Protein 7ZCG (pdb70)

Sequence (306 aa):
RKTPEELLRQNQRALNRAMRELDRERQKLETQEKKIIADIKKMAKQGQMDAVRIMAKDLVRTRRYVRKFVLMRANIQAVSLKIQTLKSNNSMAQAMKGVTKAMGTMNRQLKLPQIQKIMMEFERQAEIMDMKEEMMNDAIDDAMGDEPPKELVNEWSLKIRKEMRVVDRQIRDIQREEEKVKRSVKDAAKKGQKDVCIVLAKEMIRSRKAVSKLYASKAHMNSVLMGMKNQLAVLRVAGSLQKSTEVMKAMQSLVKIPEIQATMRELSKEMMKAGIIEEMLEDTFESMDDQEEMEEEAEMEIDRIL

GO terms:
  GO:0005770 late endosome (C, IDA)
  GO:0036258 multivesicular body assembly (P, TAS)
  GO:0039702 viral budding via host ESCRT complex (P, TAS)
  GO:0000815 ESCRT III comple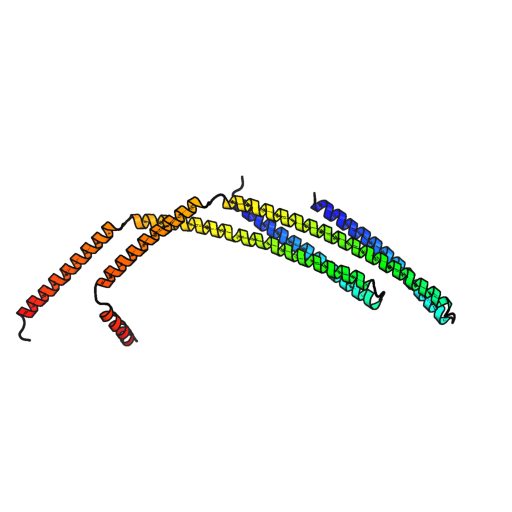x (C, TAS)
  GO:0016236 macroautophagy (P, TAS)
  GO:0097352 autophagosome maturation (P, TAS)
  GO:0071985 multivesicular body sorting pathway (P, TAS)
  GO:2000641 regulation of early endosome to late endosome transport (P, IMP)
  GO:0061763 multivesicular body-lysosome fusion (P, IMP)
  GO:0061952 midbody abscission (P, IMP)
  GO:0005515 protein binding (F, IPI)
  GO:0090148 membrane fission (P, IDA)
  GO:0180020 membrane bending activity (F, IDA)
  GO:0005829 cytosol (C, TAS)
  GO:0140678 molecular function inhibitor activity (F, EXP)
  GO:1904930 amphisome membrane (C, IDA)
  GO:0001778 plasma membrane repair (P, IDA)
  GO:0032585 multivesicular body membrane (C, IDA)
  GO:0000421 autophagosome membrane (C, IDA)
  GO:0000776 kinetochore (C, IDA)

Secondary structure (DSSP, 8-state):
-HHHHHHHHHHHHHHHHHHHHHHHHHHHHHHHHHHHHHHHHHHTT-TTHHHHHHHHHHHHHHHHHHHHHHHHHHHHHHHHHHHHHHHHHHHHHHHHHHHHHHHHHSSS-HHHHHHHHHHHHHHHHHHHHHHHHHHHHHHTSS-HHHHHHHHHHHHHHH-/---HHHHHHHHHHHHHHHHHHHHHHHHHHHHHHHHHHHHHHHHHHH--SSHHHHHHHHHHHHHHHHHHHHHHHHHHHHHHHHHHHHHHHHHHHHHHHHHHHHHHHHHTTS-HHHHHHHHHHHHHHHHHHHHHHHHHHHHHHHHH---

Solvent-accessible surface area: 22380 Å² total; per-residue (Å²): 269,103,50,37,85,78,36,14,167,82,10,53,130,54,2,56,131,10,20,129,36,4,38,140,19,49,91,124,22,63,74,47,22,137,117,18,71,56,37,30,130,139,11,53,141,100,8,33,138,36,0,32,155,32,16,44,108,12,14,82,58,1,96,118,18,18,139,59,2,66,97,14,69,37,91,4,62,51,18,10,118,144,1,81,70,19,76,55,90,42,67,136,20,130,62,47,125,36,80,5,154,45,30,6,75,123,21,144,147,83,100,86,89,53,16,81,115,89,33,131,87,96,82,130,87,43,102,75,139,98,103,110,110,114,124,111,64,86,60,96,91,115,76,152,44,140,212,134,91,125,106,94,17,83,85,113,4,111,84,31,82,124,91,25,131,52,15,55,123,86,3,107,67,42,48,140,98,17,84,127,7,87,129,47,25,129,63,9,37,149,147,45,81,130,111,48,26,113,93,25,42,95,75,18,92,141,22,82,129,34,7,13,142,37,22,26,48,34,11,115,40,8,13,94,5,3,24,57,46,18,110,20,0,63,102,58,24,52,29,18,95,127,112,0,69,96,3,47,151,33,18,95,60,102,49,125,118,95,78,49,96,42,17,74,163,70,40,71,93,9,104,131,89,24,33,73,37,109,114,39,58,97,96,13,113,110,75,116,93,87,77,110,104,100,95,94,101,52,109,114,78,101,100,165,133,169

B-factor: mean 72.82, std 9.28, range [55.63, 100.63]

Foldseek 3Di:
DDDPVVVLVVLLVVLVVVLVVLVVVLVVLVVVLVVLVVVLVVCVVVPPPPVNVVSVVVNVVSVVVSVVSVVVSVVSVVVNVVVVCVVVVVVCVVVVVVVVVVVVVVQVVDDPPVVVVVVVVVVVVVVVVCVVVVVVCVVVCVVVDPD/DLVVVLVVVLVVLVVVLVVLVVVLVVLVVVLVVLVVVLVVCVVVVNVVCNVVSVVVNVVSVVVSVVSVVVSVVSVVVSVVSVVVVVVVVVVVVVVVVVVVVCVVPVPDDDPVVVVVVVVVVVVVVVVVVVVVVVVVVVCVPDDDVVVVVVVVVVVVVVD

InterPro domains:
  IPR005024 Snf7 family [PF03357] (18-187)
  IPR005024 Snf7 family [PTHR10476] (8-222)

Radius of gyration: 43.75 Å; Cα contacts (8 Å, |Δi|>4): 139; chains: 2; bounding box: 102×126×28 Å

Organism: Homo sapiens (NCBI:txid9606)

Structure (mmCIF, N/CA/C/O backbone):
data_7ZCG
#
_entry.id   7ZCG
#
_cell.length_a   1.00
_cell.length_b   1.00
_cell.length_c   1.00
_cell.angle_alpha   90.00
_cell.angle_beta   90.00
_cell.angle_gamma   90.00
#
_symmetry.space_group_name_H-M   'P 1'
#
loop_
_entity.id
_entity.type
_entity.pdbx_description
1 polymer 'Charged multivesicular body protein 2a'
2 polymer 'Charged multivesicular body protein 3'
#
loop_
_atom_site.group_PDB
_atom_site.id
_atom_site.type_symbol
_atom_site.label_atom_id
_atom_site.label_alt_id
_atom_site.label_comp_id
_atom_site.label_asym_id
_atom_site.label_entity_id
_atom_site.label_seq_id
_atom_site.pdbx_PDB_ins_code
_atom_site.Cartn_x
_atom_site.Cartn_y
_atom_site.Cartn_z
_atom_site.occupancy
_atom_site.B_iso_or_equiv
_atom_site.auth_seq_id
_atom_site.auth_comp_id
_atom_site.auth_asym_id
_atom_site.auth_atom_id
_atom_site.pdbx_PDB_model_num
ATOM 1 N N . ARG A 1 1 ? 567.037 550.583 378.687 1.00 100.05 8 ARG B N 1
ATOM 2 C CA . ARG A 1 1 ? 565.874 550.697 379.560 1.00 100.05 8 ARG B CA 1
ATOM 3 C C . ARG A 1 1 ? 564.704 549.883 379.020 1.00 100.05 8 ARG B C 1
ATOM 4 O O . ARG A 1 1 ? 564.536 549.748 377.808 1.00 100.05 8 ARG B O 1
ATOM 12 N N . LYS A 1 2 ? 563.897 549.340 379.929 1.00 91.93 9 LYS B N 1
ATOM 13 C CA . LYS A 1 2 ? 562.730 548.546 379.572 1.00 91.93 9 LYS B CA 1
ATOM 14 C C . LYS A 1 2 ? 561.507 549.120 380.267 1.00 91.93 9 LYS B C 1
ATOM 15 O O . LYS A 1 2 ? 561.562 549.448 381.456 1.00 91.93 9 LYS B O 1
ATOM 21 N N . THR A 1 3 ? 560.409 549.243 379.525 1.00 90.51 10 THR B N 1
ATOM 22 C CA . THR A 1 3 ? 559.176 549.753 380.096 1.00 90.51 10 THR B CA 1
ATOM 23 C C . THR A 1 3 ? 558.612 548.761 381.116 1.00 90.51 10 THR B C 1
ATOM 24 O O . THR A 1 3 ? 558.830 547.552 381.003 1.00 90.51 10 THR B O 1
ATOM 28 N N . PRO A 1 4 ? 557.912 549.258 382.144 1.00 85.56 11 PRO B N 1
ATOM 29 C CA . PRO A 1 4 ? 557.446 548.355 383.214 1.00 85.56 11 PRO B CA 1
ATOM 30 C C . PRO A 1 4 ? 556.608 547.184 382.729 1.00 85.56 11 PRO B C 1
ATOM 31 O O . PRO A 1 4 ? 556.762 546.070 383.247 1.00 85.56 11 PRO B O 1
ATOM 35 N N . GLU A 1 5 ? 555.726 547.392 381.751 1.00 89.14 12 GLU B N 1
ATOM 36 C CA . GLU A 1 5 ? 554.873 546.294 381.304 1.00 89.14 12 GLU B CA 1
ATOM 37 C C . GLU A 1 5 ? 555.654 545.252 380.512 1.00 89.14 12 GLU B C 1
ATOM 38 O O . GLU A 1 5 ? 555.245 544.086 380.462 1.00 89.14 12 GLU B O 1
ATOM 44 N N . GLU A 1 6 ? 556.766 545.644 379.885 1.00 87.62 13 GLU B N 1
ATOM 45 C CA . GLU A 1 6 ? 557.600 544.667 379.192 1.00 87.62 13 GLU B CA 1
ATOM 46 C C . GLU A 1 6 ? 558.198 543.664 380.169 1.00 87.62 13 GLU B C 1
ATOM 47 O O . GLU A 1 6 ? 558.221 542.457 379.899 1.00 87.62 13 GLU B O 1
ATOM 53 N N . LEU A 1 7 ? 558.688 544.147 381.313 1.00 80.17 14 LEU B N 1
ATOM 54 C CA . LEU A 1 7 ? 559.246 543.250 382.319 1.00 80.17 14 LEU B CA 1
ATOM 55 C C . LEU A 1 7 ? 558.169 542.346 382.902 1.00 80.17 14 LEU B C 1
ATOM 56 O O . LEU A 1 7 ? 558.431 541.183 383.229 1.00 80.17 14 LEU B O 1
ATOM 61 N N . LEU A 1 8 ? 556.950 542.869 383.043 1.00 78.02 15 LEU B N 1
ATOM 62 C CA . LEU A 1 8 ? 555.864 542.091 383.629 1.00 78.02 15 LEU B CA 1
ATOM 63 C C . LEU A 1 8 ? 555.545 540.861 382.790 1.00 78.02 15 LEU B C 1
ATOM 64 O O . LEU A 1 8 ? 555.383 539.757 383.326 1.00 78.02 15 LEU B O 1
ATOM 69 N N . ARG A 1 9 ? 555.452 541.034 381.473 1.00 78.04 16 ARG B N 1
ATOM 70 C CA . ARG A 1 9 ? 555.072 539.932 380.597 1.00 78.04 16 ARG B CA 1
ATOM 71 C C . ARG A 1 9 ? 556.153 538.858 380.598 1.00 78.04 16 ARG B C 1
ATOM 72 O O . ARG A 1 9 ? 555.859 537.655 380.689 1.00 78.04 16 ARG B O 1
ATOM 80 N N . GLN A 1 10 ? 557.413 539.292 380.515 1.00 75.18 17 GLN B N 1
ATOM 81 C CA . GLN A 1 10 ? 558.544 538.377 380.573 1.00 75.18 17 GLN B CA 1
ATOM 82 C C . GLN A 1 10 ? 558.552 537.596 381.877 1.00 75.18 17 GLN B C 1
ATOM 83 O O . GLN A 1 10 ? 558.733 536.374 381.876 1.00 75.18 17 GLN B O 1
ATOM 89 N N . ASN A 1 11 ? 558.352 538.287 383.002 1.00 72.79 18 ASN B N 1
ATOM 90 C CA . ASN A 1 11 ? 558.349 537.607 384.293 1.00 72.79 18 ASN B CA 1
ATOM 91 C C . ASN A 1 11 ? 557.208 536.603 384.384 1.00 72.79 18 ASN B C 1
ATOM 92 O O . ASN A 1 11 ? 557.400 535.481 384.870 1.00 72.79 18 ASN B O 1
ATOM 97 N N . GLN A 1 12 ? 556.018 536.982 383.914 1.00 74.00 19 GLN B N 1
ATOM 98 C CA . GLN A 1 12 ? 554.876 536.076 383.981 1.00 74.00 19 GLN B CA 1
ATOM 99 C C . GLN A 1 12 ? 555.137 534.803 383.187 1.00 74.00 19 GLN B C 1
ATOM 100 O O . GLN A 1 12 ? 554.930 533.689 383.685 1.00 74.00 19 GLN B O 1
ATOM 106 N N . ARG A 1 13 ? 555.609 534.942 381.949 1.00 73.75 20 ARG B N 1
ATOM 107 C CA . ARG A 1 13 ? 555.790 533.732 381.159 1.00 73.75 20 ARG B CA 1
ATOM 108 C C . ARG A 1 13 ? 557.036 532.949 381.563 1.00 73.75 20 ARG B C 1
ATOM 109 O O . ARG A 1 13 ? 557.080 531.732 381.353 1.00 73.75 20 ARG B O 1
ATOM 117 N N . ALA A 1 14 ? 558.023 533.597 382.188 1.00 70.72 21 ALA B N 1
ATOM 118 C CA . ALA A 1 14 ? 559.105 532.845 382.818 1.00 70.72 21 ALA B CA 1
ATOM 119 C C . ALA A 1 14 ? 558.582 532.012 383.981 1.00 70.72 21 ALA B C 1
ATOM 120 O O . ALA A 1 14 ? 559.006 530.865 384.176 1.00 70.72 21 ALA B O 1
ATOM 122 N N . LEU A 1 15 ? 557.662 532.575 384.768 1.00 66.82 22 LEU B N 1
ATOM 123 C CA . LEU A 1 15 ? 557.011 531.789 385.809 1.00 66.82 22 LEU B CA 1
ATOM 124 C C . LEU A 1 15 ? 556.262 530.609 385.208 1.00 66.82 22 LEU B C 1
ATOM 125 O O . LEU A 1 15 ? 556.301 529.500 385.752 1.00 66.82 22 LEU B O 1
ATOM 130 N N . ASN A 1 16 ? 555.577 530.829 384.083 1.00 69.58 23 ASN B N 1
ATOM 131 C CA . ASN A 1 16 ? 554.888 529.726 383.415 1.00 69.58 23 ASN B CA 1
ATOM 132 C C . ASN A 1 16 ? 555.867 528.637 382.986 1.00 69.58 23 ASN B C 1
ATOM 133 O O . ASN A 1 16 ? 555.581 527.441 383.130 1.00 69.58 23 ASN B O 1
ATOM 138 N N . ARG A 1 17 ? 557.024 529.032 382.448 1.00 71.88 24 ARG B N 1
ATOM 139 C CA . ARG A 1 17 ? 558.046 528.055 382.085 1.00 71.88 24 ARG B CA 1
ATOM 140 C C . ARG A 1 17 ? 558.513 527.268 383.304 1.00 71.88 24 ARG B C 1
ATOM 141 O O . ARG A 1 17 ? 558.710 526.046 383.232 1.00 71.88 24 ARG B O 1
ATOM 149 N N . ALA A 1 18 ? 558.710 527.959 384.429 1.00 68.17 25 ALA B N 1
ATOM 150 C CA . ALA A 1 18 ? 559.116 527.279 385.656 1.00 68.17 25 ALA B CA 1
ATOM 151 C C . ALA A 1 18 ? 558.068 526.265 386.096 1.00 68.17 25 ALA B C 1
ATOM 152 O O . ALA A 1 18 ? 558.406 525.149 386.508 1.00 68.17 25 ALA B O 1
ATOM 154 N N . MET A 1 19 ? 556.789 526.639 386.017 1.00 67.46 26 MET B N 1
ATOM 155 C CA . MET A 1 19 ? 555.715 525.699 386.332 1.00 67.46 26 MET B CA 1
ATOM 156 C C . MET A 1 19 ? 555.756 524.482 385.418 1.00 67.46 26 MET B C 1
ATOM 157 O O . MET A 1 19 ? 555.624 523.342 385.880 1.00 67.46 26 MET B O 1
ATOM 162 N N . ARG A 1 20 ? 555.941 524.705 384.115 1.00 71.63 27 ARG B N 1
ATOM 163 C CA . ARG A 1 20 ? 555.964 523.595 383.167 1.00 71.63 27 ARG B CA 1
ATOM 164 C C . ARG A 1 20 ? 557.106 522.635 383.469 1.00 71.63 27 ARG B C 1
ATOM 165 O O . ARG A 1 20 ? 556.929 521.409 383.445 1.00 71.63 27 ARG B O 1
ATOM 173 N N . GLU A 1 21 ? 558.285 523.172 383.766 1.00 70.08 28 GLU B N 1
ATOM 174 C CA . GLU A 1 21 ? 559.434 522.305 384.001 1.00 70.08 28 GLU B CA 1
ATOM 175 C C . GLU A 1 21 ? 559.368 521.621 385.365 1.00 70.08 28 GLU B C 1
ATOM 176 O O . GLU A 1 21 ? 559.820 520.475 385.505 1.00 70.08 28 GLU B O 1
ATOM 182 N N . LEU A 1 22 ? 558.765 522.270 386.364 1.00 64.83 29 LEU B N 1
ATOM 183 C CA . LEU A 1 22 ? 558.463 521.568 387.606 1.00 64.83 29 LEU B CA 1
ATOM 184 C C . LEU A 1 22 ? 557.496 520.417 387.358 1.00 64.83 29 LEU B C 1
ATOM 185 O O . LEU A 1 22 ? 557.638 519.338 387.945 1.00 64.83 29 LEU B O 1
ATOM 190 N N . ASP A 1 23 ? 556.506 520.633 386.487 1.00 69.48 30 ASP B N 1
ATOM 191 C CA . ASP A 1 23 ? 555.593 519.555 386.121 1.00 69.48 30 ASP B CA 1
ATOM 192 C C . ASP A 1 23 ? 556.336 518.404 385.457 1.00 69.48 30 ASP B C 1
ATOM 193 O O . ASP A 1 23 ? 556.041 517.233 385.718 1.00 69.48 30 ASP B O 1
ATOM 198 N N . ARG A 1 24 ? 557.292 518.718 384.581 1.00 68.46 31 ARG B N 1
ATOM 199 C CA . ARG A 1 24 ? 558.069 517.661 383.936 1.00 68.46 31 ARG B CA 1
ATOM 200 C C . ARG A 1 24 ? 558.856 516.853 384.962 1.00 68.46 31 ARG B C 1
ATOM 201 O O . ARG A 1 24 ? 558.900 515.616 384.900 1.00 68.46 31 ARG B O 1
ATOM 209 N N . GLU A 1 25 ? 559.502 517.540 385.909 1.00 68.16 32 GLU B N 1
ATOM 210 C CA . GLU A 1 25 ? 560.249 516.828 386.944 1.00 68.16 32 GLU B CA 1
ATOM 211 C C . GLU A 1 25 ? 559.325 515.951 387.781 1.00 68.16 32 GLU B C 1
ATOM 212 O O . GLU A 1 25 ? 559.660 514.799 388.100 1.00 68.16 32 GLU B O 1
ATOM 218 N N . ARG A 1 26 ? 558.149 516.474 388.134 1.00 66.18 33 ARG B N 1
ATOM 219 C CA . ARG A 1 26 ? 557.191 515.674 388.886 1.00 66.18 33 ARG B CA 1
ATOM 220 C C . ARG A 1 26 ? 556.772 514.441 388.099 1.00 66.18 33 ARG B C 1
ATOM 221 O O . ARG A 1 26 ? 556.666 513.348 388.661 1.00 66.18 33 ARG B O 1
ATOM 229 N N . GLN A 1 27 ? 556.528 514.597 386.794 1.00 70.14 34 GLN B N 1
ATOM 230 C CA . GLN A 1 27 ? 556.129 513.459 385.973 1.00 70.14 34 GLN B CA 1
ATOM 231 C C . GLN A 1 27 ? 557.225 512.402 385.924 1.00 70.14 34 GLN B C 1
ATOM 232 O O . GLN A 1 27 ? 556.943 511.198 385.997 1.00 70.14 34 GLN B O 1
ATOM 238 N N . LYS A 1 28 ? 558.481 512.835 385.798 1.00 66.93 35 LYS B N 1
ATOM 239 C CA . LYS A 1 28 ? 559.585 511.880 385.822 1.00 66.93 35 LYS B CA 1
ATOM 240 C C . LYS A 1 28 ? 559.608 511.112 387.136 1.00 66.93 35 LYS B C 1
ATOM 241 O O . LYS A 1 28 ? 559.798 509.888 387.153 1.00 66.93 35 LYS B O 1
ATOM 247 N N . LEU A 1 29 ? 559.398 511.816 388.250 1.00 63.69 36 LEU B N 1
ATOM 248 C CA . LEU A 1 29 ? 559.402 511.136 389.541 1.00 63.69 36 LEU B CA 1
ATOM 249 C C . LEU A 1 29 ? 558.211 510.195 389.689 1.00 63.69 36 LEU B C 1
ATOM 250 O O . LEU A 1 29 ? 558.322 509.157 390.343 1.00 63.69 36 LEU B O 1
ATOM 255 N N . GLU A 1 30 ? 557.062 510.535 389.101 1.00 69.19 37 GLU B N 1
ATOM 256 C CA . GLU A 1 30 ? 555.930 509.608 389.141 1.00 69.19 37 GLU B CA 1
ATOM 257 C C . GLU A 1 30 ? 556.213 508.348 388.331 1.00 69.19 37 GLU B C 1
ATOM 258 O O . GLU A 1 30 ? 555.818 507.245 388.731 1.00 69.19 37 GLU B O 1
ATOM 264 N N . THR A 1 31 ? 556.873 508.488 387.179 1.00 68.70 38 THR B N 1
ATOM 265 C CA . THR A 1 31 ? 557.266 507.295 386.430 1.00 68.70 38 THR B CA 1
ATOM 266 C C . THR A 1 31 ? 558.232 506.435 387.237 1.00 68.70 38 THR B C 1
ATOM 267 O O . THR A 1 31 ? 558.099 505.203 387.281 1.00 68.70 38 THR B O 1
ATOM 271 N N . GLN A 1 32 ? 559.207 507.071 387.892 1.00 67.92 39 GLN B N 1
ATOM 272 C CA . GLN A 1 32 ? 560.120 506.326 388.755 1.00 67.92 39 GLN B CA 1
ATOM 273 C C . GLN A 1 32 ? 559.365 505.649 389.894 1.00 67.92 39 GLN B C 1
ATOM 274 O O . GLN A 1 32 ? 559.675 504.513 390.274 1.00 67.92 39 GLN B O 1
ATOM 280 N N . GLU A 1 33 ? 558.361 506.332 390.441 1.00 68.27 40 GLU B N 1
ATOM 281 C CA . GLU A 1 33 ? 557.541 505.757 391.499 1.00 68.27 40 GLU B CA 1
ATOM 282 C C . GLU A 1 33 ? 556.812 504.510 391.015 1.00 68.27 40 GLU B C 1
ATOM 283 O O . GLU A 1 33 ? 556.810 503.478 391.694 1.00 68.27 40 GLU B O 1
ATOM 289 N N . LYS A 1 34 ? 556.194 504.588 389.836 1.00 69.81 41 LYS B N 1
ATOM 290 C CA . LYS A 1 34 ? 555.509 503.423 389.285 1.00 69.81 41 LYS B CA 1
ATOM 291 C C . LYS A 1 34 ? 556.475 502.269 389.075 1.00 69.81 41 LYS B C 1
ATOM 292 O O . LYS A 1 34 ? 556.137 501.112 389.356 1.00 69.81 41 LYS B O 1
ATOM 298 N N . LYS A 1 35 ? 557.680 502.569 388.588 1.00 71.20 42 LYS B N 1
ATOM 299 C CA . LYS A 1 35 ? 558.724 501.552 388.505 1.00 71.20 42 LYS B CA 1
ATOM 300 C C . LYS A 1 35 ? 558.997 500.944 389.878 1.00 71.20 42 LYS B C 1
ATOM 301 O O . LYS A 1 35 ? 559.216 499.731 389.993 1.00 71.20 42 LYS B O 1
ATOM 307 N N . ILE A 1 36 ? 558.961 501.765 390.928 1.00 69.44 43 ILE B N 1
ATOM 308 C CA . ILE A 1 36 ? 559.238 501.275 392.277 1.00 69.44 43 ILE B CA 1
ATOM 309 C C . ILE A 1 36 ? 558.153 500.304 392.738 1.00 69.44 43 ILE B C 1
ATOM 310 O O . ILE A 1 36 ? 558.454 499.233 393.278 1.00 69.44 43 ILE B O 1
ATOM 315 N N . ILE A 1 37 ? 556.877 500.667 392.555 1.00 71.92 44 ILE B N 1
ATOM 316 C CA . ILE A 1 37 ? 555.807 499.731 392.924 1.00 71.92 44 ILE B CA 1
ATOM 317 C C . ILE A 1 37 ? 555.907 498.452 392.105 1.00 71.92 44 ILE B C 1
ATOM 318 O O . ILE A 1 37 ? 555.683 497.350 392.622 1.00 71.92 44 ILE B O 1
ATOM 323 N N . ALA A 1 38 ? 556.236 498.570 390.816 1.00 74.51 45 ALA B N 1
ATOM 324 C CA . ALA A 1 38 ? 556.390 497.373 389.998 1.00 74.51 45 ALA B CA 1
ATOM 325 C C . ALA A 1 38 ? 557.475 496.463 390.560 1.00 74.51 45 ALA B C 1
ATOM 326 O O . ALA A 1 38 ? 557.286 495.243 390.660 1.00 74.51 45 ALA B O 1
ATOM 328 N N . ASP A 1 39 ? 558.611 497.042 390.953 1.00 74.99 46 ASP B N 1
ATOM 329 C CA . ASP A 1 39 ? 559.702 496.227 391.478 1.00 74.99 46 ASP B CA 1
ATOM 330 C C . ASP A 1 39 ? 559.325 495.610 392.820 1.00 74.99 46 ASP B C 1
ATOM 331 O O . ASP A 1 39 ? 559.680 494.459 393.100 1.00 74.99 46 ASP B O 1
ATOM 336 N N . ILE A 1 40 ? 558.617 496.360 393.668 1.00 71.61 47 ILE B N 1
ATOM 337 C CA . ILE A 1 40 ? 558.182 495.813 394.952 1.00 71.61 47 ILE B CA 1
ATOM 338 C C . ILE A 1 40 ? 557.251 494.629 394.737 1.00 71.61 47 ILE B C 1
ATOM 339 O O . ILE A 1 40 ? 557.388 493.586 395.388 1.00 71.61 47 ILE B O 1
ATOM 344 N N . LYS A 1 41 ? 556.293 494.770 393.819 1.00 78.85 48 LYS B N 1
ATOM 345 C CA . LYS A 1 41 ? 555.378 493.670 393.532 1.00 78.85 48 LYS B CA 1
ATOM 346 C C . LYS A 1 41 ? 556.128 492.467 392.978 1.00 78.85 48 LYS B C 1
ATOM 347 O O . LYS A 1 41 ? 555.813 491.319 393.318 1.00 78.85 48 LYS B O 1
ATOM 353 N N . LYS A 1 42 ? 557.121 492.707 392.119 1.00 81.68 49 LYS B N 1
ATOM 354 C CA . LYS A 1 42 ? 557.933 491.608 391.607 1.00 81.68 49 LYS B CA 1
ATOM 355 C C . LYS A 1 42 ? 558.687 490.905 392.728 1.00 81.68 49 LYS B C 1
ATOM 356 O O . LYS A 1 42 ? 558.799 489.674 392.736 1.00 81.68 49 LYS B O 1
ATOM 362 N N . MET A 1 43 ? 559.220 491.671 393.679 1.00 83.61 50 MET B N 1
ATOM 363 C CA . MET A 1 43 ? 560.019 491.080 394.745 1.00 83.61 50 MET B CA 1
ATOM 364 C C . MET A 1 43 ? 559.156 490.600 395.908 1.00 83.61 50 MET B C 1
ATOM 365 O O . MET A 1 43 ? 559.611 489.782 396.715 1.00 83.61 50 MET B O 1
ATOM 370 N N . ALA A 1 44 ? 557.912 491.078 396.000 1.00 83.10 51 ALA B N 1
ATOM 371 C CA . ALA A 1 44 ? 557.030 490.642 397.079 1.00 83.10 51 ALA B CA 1
ATOM 372 C C . ALA A 1 44 ? 556.771 489.143 397.006 1.00 83.10 51 ALA B C 1
ATOM 373 O O . ALA A 1 44 ? 556.829 488.440 398.022 1.00 83.10 51 ALA B O 1
ATOM 375 N N . LYS A 1 45 ? 556.486 488.632 395.806 1.00 86.25 52 LYS B N 1
ATOM 376 C CA . LYS A 1 45 ? 556.304 487.193 395.649 1.00 86.25 52 LYS B CA 1
ATOM 377 C C . LYS A 1 45 ? 557.609 486.447 395.890 1.00 86.25 52 LYS B C 1
ATOM 378 O O . LYS A 1 45 ? 557.608 485.345 396.451 1.00 86.25 52 LYS B O 1
ATOM 384 N N . GLN A 1 46 ? 558.732 487.029 395.465 1.00 84.74 53 GLN B N 1
ATOM 385 C CA . GLN A 1 46 ? 560.029 486.417 395.728 1.00 84.74 53 GLN B CA 1
ATOM 386 C C . GLN A 1 46 ? 560.344 486.433 397.220 1.00 84.74 53 GLN B C 1
ATOM 387 O O . GLN A 1 46 ? 560.876 485.455 397.759 1.00 84.74 53 GLN B O 1
ATOM 393 N N . GLY A 1 47 ? 560.022 487.532 397.900 1.00 84.77 54 GLY B N 1
ATOM 394 C CA . GLY A 1 47 ? 560.118 487.592 399.346 1.00 84.77 54 GLY B CA 1
ATOM 395 C C . GLY A 1 47 ? 561.207 488.483 399.908 1.00 84.77 54 GLY B C 1
ATOM 396 O O . GLY A 1 47 ? 561.185 489.704 399.727 1.00 84.77 54 GLY B O 1
ATOM 397 N N . GLN A 1 48 ? 562.145 487.864 400.629 1.00 84.92 55 GLN B N 1
ATOM 398 C CA . GLN A 1 48 ? 563.260 488.496 401.334 1.00 84.92 55 GLN B CA 1
ATOM 399 C C . GLN A 1 48 ? 562.821 489.296 402.556 1.00 84.92 55 GLN B C 1
ATOM 400 O O . GLN A 1 48 ? 563.655 489.642 403.399 1.00 84.92 55 GLN B O 1
ATOM 406 N N . MET A 1 49 ? 561.527 489.588 402.668 1.00 85.05 56 MET B N 1
ATOM 407 C CA . MET A 1 49 ? 560.919 490.129 403.883 1.00 85.05 56 MET B CA 1
ATOM 408 C C . MET A 1 49 ? 561.508 491.464 404.330 1.00 85.05 56 MET B C 1
ATOM 409 O O . MET A 1 49 ? 561.012 492.069 405.285 1.00 85.05 56 MET B O 1
ATOM 414 N N . ASP A 1 50 ? 562.552 491.938 403.662 1.00 79.42 57 ASP B N 1
ATOM 415 C CA . ASP A 1 50 ? 563.164 493.205 404.051 1.00 79.42 57 ASP B CA 1
ATOM 416 C C . ASP A 1 50 ? 563.400 494.141 402.878 1.00 79.42 57 ASP B C 1
ATOM 417 O O . ASP A 1 50 ? 563.168 495.348 403.007 1.00 79.42 57 ASP B O 1
ATOM 422 N N . ALA A 1 51 ? 563.833 493.614 401.729 1.00 74.50 58 ALA B N 1
ATOM 423 C CA . ALA A 1 51 ? 564.026 494.462 400.562 1.00 74.50 58 ALA B CA 1
ATOM 424 C C . ALA A 1 51 ? 562.744 495.196 400.213 1.00 74.50 58 ALA B C 1
ATOM 425 O O . ALA A 1 51 ? 562.787 496.352 399.775 1.00 74.50 58 ALA B O 1
ATOM 427 N N . VAL A 1 52 ? 561.597 494.553 400.437 1.00 75.08 59 VAL B N 1
ATOM 428 C CA . VAL A 1 52 ? 560.326 495.249 400.320 1.00 75.08 59 VAL B CA 1
ATOM 429 C C . VAL A 1 52 ? 560.277 496.427 401.282 1.00 75.08 59 VAL B C 1
ATOM 430 O O . VAL A 1 52 ? 559.731 497.480 400.946 1.00 75.08 59 VAL B O 1
ATOM 434 N N . ARG A 1 53 ? 560.857 496.291 402.478 1.00 77.45 60 ARG B N 1
ATOM 435 C CA . ARG A 1 53 ? 560.858 497.404 403.423 1.00 77.45 60 ARG B CA 1
ATOM 436 C C . ARG A 1 53 ? 561.741 498.551 402.937 1.00 77.45 60 ARG B C 1
ATOM 437 O O . ARG A 1 53 ? 561.348 499.723 403.030 1.00 77.45 60 ARG B O 1
ATOM 445 N N . ILE A 1 54 ? 562.935 498.242 402.418 1.00 71.24 61 ILE B N 1
ATOM 446 C CA . ILE A 1 54 ? 563.791 499.310 401.895 1.00 71.24 61 ILE B CA 1
ATOM 447 C C . ILE A 1 54 ? 563.106 500.031 400.740 1.00 71.24 61 ILE B C 1
ATOM 448 O O . ILE A 1 54 ? 563.105 501.269 400.674 1.00 71.24 61 ILE B O 1
ATOM 453 N N . MET A 1 55 ? 562.509 499.280 399.813 1.00 73.72 62 MET B N 1
ATOM 454 C CA . MET A 1 55 ? 561.848 499.939 398.691 1.00 73.72 62 MET B CA 1
ATOM 455 C C . MET A 1 55 ? 560.573 500.657 399.116 1.00 73.72 62 MET B C 1
ATOM 456 O O . MET A 1 55 ? 560.195 501.646 398.488 1.00 73.72 62 MET B O 1
ATOM 461 N N . ALA A 1 56 ? 559.906 500.200 400.177 1.00 70.66 63 ALA B N 1
ATOM 462 C CA . ALA A 1 56 ? 558.763 500.943 400.695 1.00 70.66 63 ALA B CA 1
ATOM 463 C C . ALA A 1 56 ? 559.203 502.277 401.278 1.00 70.66 63 ALA B C 1
ATOM 464 O O . ALA A 1 56 ? 558.532 503.301 401.090 1.00 70.66 63 ALA B O 1
ATOM 466 N N . LYS A 1 57 ? 560.328 502.282 401.995 1.00 69.78 64 LYS B N 1
ATOM 467 C CA . LYS A 1 57 ? 560.886 503.540 402.478 1.00 69.78 64 LYS B CA 1
ATOM 468 C C . LYS A 1 57 ? 561.241 504.459 401.315 1.00 69.78 64 LYS B C 1
ATOM 469 O O . LYS A 1 57 ? 560.932 505.658 401.337 1.00 69.78 64 LYS B O 1
ATOM 475 N N . ASP A 1 58 ? 561.871 503.905 400.278 1.00 68.63 65 ASP B N 1
ATOM 476 C CA . ASP A 1 58 ? 562.202 504.708 399.105 1.00 68.63 65 ASP B CA 1
ATOM 477 C C . ASP A 1 58 ? 560.944 505.257 398.441 1.00 68.63 65 ASP B C 1
ATOM 478 O O . ASP A 1 58 ? 560.924 506.403 397.983 1.00 68.63 65 ASP B O 1
ATOM 483 N N . LEU A 1 59 ? 559.883 504.453 398.390 1.00 64.39 66 LEU B N 1
ATOM 484 C CA . LEU A 1 59 ? 558.645 504.869 397.743 1.00 64.39 66 LEU B CA 1
ATOM 485 C C . LEU A 1 59 ? 557.967 505.996 398.509 1.00 64.39 66 LEU B C 1
ATOM 486 O O . LEU A 1 59 ? 557.515 506.987 397.916 1.00 64.39 66 LEU B O 1
ATOM 491 N N . VAL A 1 60 ? 557.873 505.861 399.834 1.00 64.88 67 VAL B N 1
ATOM 492 C CA . VAL A 1 60 ? 557.265 506.933 400.611 1.00 64.88 67 VAL B CA 1
ATOM 493 C C . VAL A 1 60 ? 558.129 508.184 400.542 1.00 64.88 67 VAL B C 1
ATOM 494 O O . VAL A 1 60 ? 557.613 509.306 400.591 1.00 64.88 67 VAL B O 1
ATOM 498 N N . ARG A 1 61 ? 559.444 508.024 400.387 1.00 61.36 68 ARG B N 1
ATOM 499 C CA . ARG A 1 61 ? 560.306 509.190 400.236 1.00 61.36 68 ARG B CA 1
ATOM 500 C C . ARG A 1 61 ? 560.090 509.872 398.886 1.00 61.36 68 ARG B C 1
ATOM 501 O O . ARG A 1 61 ? 560.088 511.108 398.799 1.00 61.36 68 ARG B O 1
ATOM 509 N N . THR A 1 62 ? 559.882 509.087 397.825 1.00 61.07 69 THR B N 1
ATOM 510 C CA . THR A 1 62 ? 559.527 509.672 396.534 1.00 61.07 69 THR B CA 1
ATOM 511 C C . THR A 1 62 ? 558.213 510.437 396.624 1.00 61.07 69 THR B C 1
ATOM 512 O O . THR A 1 62 ? 558.080 511.531 396.061 1.00 61.07 69 THR B O 1
ATOM 516 N N . ARG A 1 63 ? 557.227 509.867 397.320 1.00 60.46 70 ARG B N 1
ATOM 517 C CA . ARG A 1 63 ? 555.977 510.589 397.537 1.00 60.46 70 ARG B CA 1
ATOM 518 C C . ARG A 1 63 ? 556.212 511.880 398.307 1.00 60.46 70 ARG B C 1
ATOM 519 O O . ARG A 1 63 ? 555.612 512.914 397.988 1.00 60.46 70 ARG B O 1
ATOM 527 N N . ARG A 1 64 ? 557.082 511.836 399.315 1.00 62.73 71 ARG B N 1
ATOM 528 C CA . ARG A 1 64 ? 557.383 513.031 400.092 1.00 62.73 71 ARG B CA 1
ATOM 529 C C . ARG A 1 64 ? 557.985 514.120 399.216 1.00 62.73 71 ARG B C 1
ATOM 530 O O . ARG A 1 64 ? 557.665 515.303 399.378 1.00 62.73 71 ARG B O 1
ATOM 538 N N . TYR A 1 65 ? 558.861 513.743 398.280 1.00 60.59 72 TYR B N 1
ATOM 539 C CA . TYR A 1 65 ? 559.447 514.750 397.396 1.00 60.59 72 TYR B CA 1
ATOM 540 C C . TYR A 1 65 ? 558.432 515.299 396.396 1.00 60.59 72 TYR B C 1
ATOM 541 O O . TYR A 1 65 ? 558.372 516.516 396.177 1.00 60.59 72 TYR B O 1
ATOM 550 N N . VAL A 1 66 ? 557.626 514.430 395.778 1.00 60.10 73 VAL B N 1
ATOM 551 C CA . VAL A 1 66 ? 556.669 514.929 394.792 1.00 60.10 73 VAL B CA 1
ATOM 552 C C . VAL A 1 66 ? 555.616 515.816 395.446 1.00 60.10 73 VAL B C 1
ATOM 553 O O . VAL A 1 66 ? 555.113 516.753 394.804 1.00 60.10 73 VAL B O 1
ATOM 557 N N . ARG A 1 67 ? 555.276 515.542 396.710 1.00 64.27 74 ARG B N 1
ATOM 558 C CA . ARG A 1 67 ? 554.465 516.466 397.493 1.00 64.27 74 ARG B CA 1
ATOM 559 C C . ARG A 1 67 ? 554.968 517.893 397.330 1.00 64.27 74 ARG B C 1
ATOM 560 O O . ARG A 1 67 ? 554.236 518.788 396.889 1.00 64.27 74 ARG B O 1
ATOM 568 N N . LYS A 1 68 ? 556.235 518.121 397.661 1.00 63.06 75 LYS B N 1
ATOM 569 C CA . LYS A 1 68 ? 556.755 519.477 397.650 1.00 63.06 75 LYS B CA 1
ATOM 570 C C . LYS A 1 68 ? 557.099 519.992 396.258 1.00 63.06 75 LYS B C 1
ATOM 571 O O . LYS A 1 68 ? 557.134 521.207 396.076 1.00 63.06 75 LYS B O 1
ATOM 577 N N . PHE A 1 69 ? 557.323 519.130 395.261 1.00 62.01 76 PHE B N 1
ATOM 578 C CA . PHE A 1 69 ? 557.341 519.654 393.891 1.00 62.01 76 PHE B CA 1
ATOM 579 C C . PHE A 1 69 ? 555.991 520.253 393.508 1.00 62.01 76 PHE B C 1
ATOM 580 O O . PHE A 1 69 ? 555.929 521.346 392.927 1.00 62.01 76 PHE B O 1
ATOM 588 N N . VAL A 1 70 ? 554.896 519.571 393.848 1.00 61.93 77 VAL B N 1
ATOM 589 C CA . VAL A 1 70 ? 553.583 520.180 393.646 1.00 61.93 77 VAL B CA 1
ATOM 590 C C . VAL A 1 70 ? 553.463 521.459 394.470 1.00 61.93 77 VAL B C 1
ATOM 591 O O . VAL A 1 70 ? 552.869 522.454 394.028 1.00 61.93 77 VAL B O 1
ATOM 595 N N . LEU A 1 71 ? 554.031 521.452 395.676 1.00 60.65 78 LEU B N 1
ATOM 596 C CA . LEU A 1 71 ? 553.970 522.631 396.536 1.00 60.65 78 LEU B CA 1
ATOM 597 C C . LEU A 1 71 ? 554.682 523.823 395.905 1.00 60.65 78 LEU B C 1
ATOM 598 O O . LEU A 1 71 ? 554.171 524.945 395.937 1.00 60.65 78 LEU B O 1
ATOM 603 N N . MET A 1 72 ? 555.871 523.607 395.336 1.00 63.94 79 MET B N 1
ATOM 604 C CA . MET A 1 72 ? 556.558 524.713 394.674 1.00 63.94 79 MET B CA 1
ATOM 605 C C . MET A 1 72 ? 555.836 525.142 393.406 1.00 63.94 79 MET B C 1
ATOM 606 O O . MET A 1 72 ? 555.879 526.322 393.050 1.00 63.94 79 MET B O 1
ATOM 611 N N . ARG A 1 73 ? 555.183 524.213 392.707 1.00 62.37 80 ARG B N 1
ATOM 612 C CA . ARG A 1 73 ? 554.335 524.620 391.589 1.00 62.37 80 ARG B CA 1
ATOM 613 C C . ARG A 1 73 ? 553.259 525.600 392.049 1.00 62.37 80 ARG B C 1
ATOM 614 O O . ARG A 1 73 ? 553.061 526.663 391.437 1.00 62.37 80 ARG B O 1
ATOM 622 N N . ALA A 1 74 ? 552.584 525.275 393.153 1.00 61.04 81 ALA B N 1
ATOM 623 C CA . ALA A 1 74 ? 551.594 526.189 393.716 1.00 61.04 81 ALA B CA 1
ATOM 624 C C . ALA A 1 74 ? 552.228 527.500 394.170 1.00 61.04 81 ALA B C 1
ATOM 625 O O . ALA A 1 74 ? 551.638 528.573 393.996 1.00 61.04 81 ALA B O 1
ATOM 627 N N . ASN A 1 75 ? 553.419 527.433 394.755 1.00 61.86 82 ASN B N 1
ATOM 628 C CA . ASN A 1 75 ? 554.096 528.638 395.214 1.00 61.86 82 ASN B CA 1
ATOM 629 C C . ASN A 1 75 ? 554.415 529.567 394.049 1.00 61.86 82 ASN B C 1
ATOM 630 O O . ASN A 1 75 ? 554.235 530.786 394.150 1.00 61.86 82 ASN B O 1
ATOM 635 N N . ILE A 1 76 ? 554.881 529.005 392.932 1.00 64.47 83 ILE B N 1
ATOM 636 C CA . ILE A 1 76 ? 555.199 529.813 391.757 1.00 64.47 83 ILE B CA 1
ATOM 637 C C . ILE A 1 76 ? 553.940 530.430 391.169 1.00 64.47 83 ILE B C 1
ATOM 638 O O . ILE A 1 76 ? 553.931 531.607 390.791 1.00 64.47 83 ILE B O 1
ATOM 643 N N . GLN A 1 77 ? 552.861 529.653 391.061 1.00 64.87 84 GLN B N 1
ATOM 644 C CA . GLN A 1 77 ? 551.647 530.232 390.492 1.00 64.87 84 GLN B CA 1
ATOM 645 C C . GLN A 1 77 ? 551.045 531.298 391.401 1.00 64.87 84 GLN B C 1
ATOM 646 O O . GLN A 1 77 ? 550.371 532.213 390.915 1.00 64.87 84 GLN B O 1
ATOM 652 N N . ALA A 1 78 ? 551.264 531.193 392.714 1.00 61.47 85 ALA B N 1
ATOM 653 C CA . ALA A 1 78 ? 550.662 532.151 393.636 1.00 61.47 85 ALA B CA 1
ATOM 654 C C . ALA A 1 78 ? 551.215 533.558 393.433 1.00 61.47 85 ALA B C 1
ATOM 655 O O . ALA A 1 78 ? 550.465 534.540 393.494 1.00 61.47 85 ALA B O 1
ATOM 657 N N . VAL A 1 79 ? 552.524 533.683 393.205 1.00 62.29 86 VAL B N 1
ATOM 658 C CA . VAL A 1 79 ? 553.090 535.011 392.980 1.00 62.29 86 VAL B CA 1
ATOM 659 C C . VAL A 1 79 ? 552.633 535.597 391.648 1.00 62.29 86 VAL B C 1
ATOM 660 O O . VAL A 1 79 ? 552.439 536.816 391.549 1.00 62.29 86 VAL B O 1
ATOM 664 N N . SER A 1 80 ? 552.441 534.767 390.620 1.00 65.31 87 SER B N 1
ATOM 665 C CA . SER A 1 80 ? 551.844 535.257 389.384 1.00 65.31 87 SER B CA 1
ATOM 666 C C . SER A 1 80 ? 550.422 535.747 389.627 1.00 65.31 87 SER B C 1
ATOM 667 O O . SER A 1 80 ? 550.012 536.788 389.101 1.00 65.31 87 SER B O 1
ATOM 670 N N . LEU A 1 81 ? 549.652 535.005 390.423 1.00 63.31 88 LEU B N 1
ATOM 671 C CA . LEU A 1 81 ? 548.302 535.448 390.749 1.00 63.31 88 LEU B CA 1
ATOM 672 C C . LEU A 1 81 ? 548.324 536.775 391.497 1.00 63.31 88 LEU B C 1
ATOM 673 O O . LEU A 1 81 ? 547.467 537.636 391.263 1.00 63.31 88 LEU B O 1
ATOM 678 N N . LYS A 1 82 ? 549.297 536.961 392.388 1.00 67.69 89 LYS B N 1
ATOM 679 C CA . LYS A 1 82 ? 549.438 538.242 393.073 1.00 67.69 89 LYS B CA 1
ATOM 680 C C . LYS A 1 82 ? 549.777 539.369 392.107 1.00 67.69 89 LYS B C 1
ATOM 681 O O . LYS A 1 82 ? 549.209 540.463 392.200 1.00 67.69 89 LYS B O 1
ATOM 687 N N . ILE A 1 83 ? 550.722 539.139 391.192 1.00 66.66 90 ILE B N 1
ATOM 688 C CA . ILE A 1 83 ? 551.118 540.209 390.281 1.00 66.66 90 ILE B CA 1
ATOM 689 C C . ILE A 1 83 ? 550.055 540.495 389.233 1.00 66.66 90 ILE B C 1
ATOM 690 O O . ILE A 1 83 ? 550.105 541.558 388.595 1.00 66.66 90 ILE B O 1
ATOM 695 N N . GLN A 1 84 ? 549.101 539.583 389.023 1.00 72.25 91 GLN B N 1
ATOM 696 C CA . GLN A 1 84 ? 548.038 539.884 388.066 1.00 72.25 91 GLN B CA 1
ATOM 697 C C . GLN A 1 84 ? 547.179 541.060 388.522 1.00 72.25 91 GLN B C 1
ATOM 698 O O . GLN A 1 84 ? 546.811 541.911 387.705 1.00 72.25 91 GLN B O 1
ATOM 704 N N . THR A 1 85 ? 546.849 541.134 389.810 1.00 72.63 92 THR B N 1
ATOM 705 C CA . THR A 1 85 ? 545.982 542.213 390.277 1.00 72.63 92 THR B CA 1
ATOM 706 C C . THR A 1 85 ? 546.693 543.556 390.366 1.00 72.63 92 THR B C 1
ATOM 707 O O . THR A 1 85 ? 546.027 544.579 390.565 1.00 72.63 92 THR B O 1
ATOM 711 N N . LEU A 1 86 ? 548.019 543.583 390.226 1.00 72.52 93 LEU B N 1
ATOM 712 C CA . LEU A 1 86 ? 548.749 544.841 390.332 1.00 72.52 93 LEU B CA 1
ATOM 713 C C . LEU A 1 86 ? 548.387 545.781 389.186 1.00 72.52 93 LEU B C 1
ATOM 714 O O . LEU A 1 86 ? 548.161 546.981 389.398 1.00 72.52 93 LEU B O 1
ATOM 719 N N . LYS A 1 87 ? 548.319 545.254 387.960 1.00 74.03 94 LYS B N 1
ATOM 720 C CA . LYS A 1 87 ? 547.944 546.110 386.842 1.00 74.03 94 LYS B CA 1
ATOM 721 C C . LYS A 1 87 ? 546.483 546.522 386.933 1.00 74.03 94 LYS B C 1
ATOM 722 O O . LYS A 1 87 ? 546.126 547.620 386.495 1.00 74.03 94 LYS B O 1
ATOM 728 N N . SER A 1 88 ? 545.629 545.675 387.514 1.00 71.60 95 SER B N 1
ATOM 729 C CA . SER A 1 88 ? 544.246 546.074 387.747 1.00 71.60 95 SER B CA 1
ATOM 730 C C . SER A 1 88 ? 544.174 547.235 388.727 1.00 71.60 95 SER B C 1
ATOM 731 O O . SER A 1 88 ? 543.403 548.182 388.527 1.00 71.60 95 SER B O 1
ATOM 734 N N . ASN A 1 89 ? 544.974 547.179 389.793 1.00 72.22 96 ASN B N 1
ATOM 735 C CA . ASN A 1 89 ? 545.016 548.284 390.744 1.00 72.22 96 ASN B CA 1
ATOM 736 C C . ASN A 1 89 ? 545.510 549.562 390.079 1.00 72.22 96 ASN B C 1
ATOM 737 O O . ASN A 1 89 ? 544.957 550.643 390.307 1.00 72.22 96 ASN B O 1
ATOM 742 N N . ASN A 1 90 ? 546.549 549.456 389.249 1.00 72.14 97 ASN B N 1
ATOM 743 C CA . ASN A 1 90 ? 547.057 550.637 388.555 1.00 72.14 97 ASN B CA 1
ATOM 744 C C . ASN A 1 90 ? 546.014 551.213 387.602 1.00 72.14 97 ASN B C 1
ATOM 745 O O . ASN A 1 90 ? 545.844 552.439 387.516 1.00 72.14 97 ASN B O 1
ATOM 750 N N . SER A 1 91 ? 545.314 550.345 386.871 1.00 70.72 98 SER B N 1
ATOM 751 C CA . SER A 1 91 ? 544.280 550.801 385.949 1.00 70.72 98 SER B CA 1
ATOM 752 C C . SER A 1 91 ? 543.148 551.491 386.696 1.00 70.72 98 SER B C 1
ATOM 753 O O . SER A 1 91 ? 542.662 552.548 386.272 1.00 70.72 98 SER B O 1
ATOM 756 N N . MET A 1 92 ? 542.717 550.909 387.818 1.00 66.56 99 MET B N 1
ATOM 757 C CA . MET A 1 92 ? 541.711 551.571 388.640 1.00 66.56 99 MET B CA 1
ATOM 758 C C . MET A 1 92 ? 542.198 552.918 389.143 1.00 66.56 99 MET B C 1
ATOM 759 O O . MET A 1 92 ? 541.428 553.878 389.152 1.00 66.56 99 MET B O 1
ATOM 764 N N . ALA A 1 93 ? 543.459 553.011 389.566 1.00 68.06 100 ALA B N 1
ATOM 765 C CA . ALA A 1 93 ? 543.980 554.285 390.047 1.00 68.06 100 ALA B CA 1
ATOM 766 C C . ALA A 1 93 ? 543.924 555.345 388.956 1.00 68.06 100 ALA B C 1
ATOM 767 O O . ALA A 1 93 ? 543.465 556.471 389.187 1.00 68.06 100 ALA B O 1
ATOM 769 N N . GLN A 1 94 ? 544.379 554.998 387.752 1.00 72.04 101 GLN B N 1
ATOM 770 C CA . GLN A 1 94 ? 544.414 555.982 386.674 1.00 72.04 101 GLN B CA 1
ATOM 771 C C . GLN A 1 94 ? 543.003 556.394 386.260 1.00 72.04 101 GLN B C 1
ATOM 772 O O . GLN A 1 94 ? 542.716 557.590 386.097 1.00 72.04 101 GLN B O 1
ATOM 778 N N . ALA A 1 95 ? 542.103 555.419 386.106 1.00 68.25 102 ALA B N 1
ATOM 779 C CA . ALA A 1 95 ? 540.729 555.730 385.723 1.00 68.25 102 ALA B CA 1
ATOM 780 C C . ALA A 1 95 ? 540.024 556.540 386.803 1.00 68.25 102 ALA B C 1
ATOM 781 O O . ALA A 1 95 ? 539.233 557.439 386.498 1.00 68.25 102 ALA B O 1
ATOM 783 N N . MET A 1 96 ? 540.287 556.221 388.070 1.00 68.43 103 MET B N 1
ATOM 784 C CA . MET A 1 96 ? 539.710 556.962 389.179 1.00 68.43 103 MET B CA 1
ATOM 785 C C . MET A 1 96 ? 540.210 558.396 389.215 1.00 68.43 103 MET B C 1
ATOM 786 O O . MET A 1 96 ? 539.431 559.314 389.485 1.00 68.43 103 MET B O 1
ATOM 791 N N . LYS A 1 97 ? 541.498 558.610 388.948 1.00 68.40 104 LYS B N 1
ATOM 792 C CA . LYS A 1 97 ? 542.012 559.971 388.850 1.00 68.40 104 LYS B CA 1
ATOM 793 C C . LYS A 1 97 ? 541.333 560.727 387.716 1.00 68.40 104 LYS B C 1
ATOM 794 O O . LYS A 1 97 ? 540.969 561.902 387.867 1.00 68.40 104 LYS B O 1
ATOM 800 N N . GLY A 1 98 ? 541.141 560.062 386.576 1.00 65.44 105 GLY B N 1
ATOM 801 C CA . GLY A 1 98 ? 540.470 560.716 385.461 1.00 65.44 105 GLY B CA 1
ATOM 802 C C . GLY A 1 98 ? 539.036 561.101 385.779 1.00 65.44 105 GLY B C 1
ATOM 803 O O . GLY A 1 98 ? 538.602 562.225 385.499 1.00 65.44 105 GLY B O 1
ATOM 804 N N . VAL A 1 99 ? 538.279 560.175 386.369 1.00 64.59 106 VAL B N 1
ATOM 805 C CA . VAL A 1 99 ? 536.887 560.474 386.692 1.00 64.59 106 VAL B CA 1
ATOM 806 C C . VAL A 1 99 ? 536.804 561.506 387.810 1.00 64.59 106 VAL B C 1
ATOM 807 O O . VAL A 1 99 ? 535.863 562.305 387.853 1.00 64.59 106 VAL B O 1
ATOM 811 N N . THR A 1 100 ? 537.783 561.525 388.719 1.00 66.31 107 THR B N 1
ATOM 812 C CA . THR A 1 100 ? 537.827 562.568 389.737 1.00 66.31 107 THR B CA 1
ATOM 813 C C . THR A 1 100 ? 538.041 563.936 389.107 1.00 66.31 107 THR B C 1
ATOM 814 O O . THR A 1 100 ? 537.395 564.915 389.495 1.00 66.31 107 THR B O 1
ATOM 818 N N . LYS A 1 101 ? 538.945 564.022 388.128 1.00 66.23 108 LYS B N 1
ATOM 819 C CA . LYS A 1 101 ? 539.142 565.285 387.422 1.00 66.23 108 LYS B CA 1
ATOM 820 C C . LYS A 1 101 ? 537.876 565.706 386.685 1.00 66.23 108 LYS B C 1
ATOM 821 O O . LYS A 1 101 ? 537.512 566.891 386.683 1.00 66.23 108 LYS B O 1
ATOM 827 N N . ALA A 1 102 ? 537.197 564.748 386.048 1.00 64.73 109 ALA B N 1
ATOM 828 C CA . ALA A 1 102 ? 535.958 565.064 385.345 1.00 64.73 109 ALA B CA 1
ATOM 829 C C . ALA A 1 102 ? 534.891 565.572 386.307 1.00 64.73 109 ALA B C 1
ATOM 830 O O . ALA A 1 102 ? 534.199 566.554 386.018 1.00 64.73 109 ALA B O 1
ATOM 832 N N . MET A 1 103 ? 534.750 564.922 387.462 1.00 66.46 110 MET B N 1
ATOM 833 C CA . MET A 1 103 ? 533.781 565.370 388.453 1.00 66.46 110 MET B CA 1
ATOM 834 C C . MET A 1 103 ? 534.135 566.745 389.001 1.00 66.46 110 MET B C 1
ATOM 835 O O . MET A 1 103 ? 533.242 567.566 389.235 1.00 66.46 110 MET B O 1
ATOM 840 N N . GLY A 1 104 ? 535.424 567.013 389.213 1.00 68.80 111 GLY B N 1
ATOM 841 C CA . GLY A 1 104 ? 535.824 568.326 389.688 1.00 68.80 111 GLY B CA 1
ATOM 842 C C . GLY A 1 104 ? 535.510 569.426 388.694 1.00 68.80 111 GLY B C 1
ATOM 843 O O . GLY A 1 104 ? 534.960 570.468 389.060 1.00 68.80 111 GLY B O 1
ATOM 844 N N . THR A 1 105 ? 535.846 569.210 387.419 1.00 68.65 112 THR B N 1
ATOM 845 C CA . THR A 1 105 ? 535.538 570.225 386.418 1.00 68.65 112 THR B CA 1
ATOM 846 C C . THR A 1 105 ? 534.043 570.325 386.149 1.00 68.65 112 THR B C 1
ATOM 847 O O . THR A 1 105 ? 533.581 571.365 385.667 1.00 68.65 112 THR B O 1
ATOM 851 N N . MET A 1 106 ? 533.278 569.274 386.449 1.00 67.18 113 MET B N 1
ATOM 852 C CA . MET A 1 106 ? 531.826 569.371 386.362 1.00 67.18 113 MET B CA 1
ATOM 853 C C . MET A 1 106 ? 531.263 570.216 387.496 1.00 67.18 113 MET B C 1
ATOM 854 O O . MET A 1 106 ? 530.399 571.071 387.274 1.00 67.18 113 MET B O 1
ATOM 859 N N . ASN A 1 107 ? 531.746 569.992 388.721 1.00 69.80 114 ASN B N 1
ATOM 860 C CA . ASN A 1 107 ? 531.250 570.746 389.866 1.00 69.80 114 ASN B CA 1
ATOM 861 C C . ASN A 1 107 ? 531.689 572.202 389.818 1.00 69.80 114 ASN B C 1
ATOM 862 O O . ASN A 1 107 ? 530.981 573.076 390.331 1.00 69.80 114 ASN B O 1
ATOM 867 N N . ARG A 1 108 ? 532.847 572.484 389.217 1.00 74.19 115 ARG B N 1
ATOM 868 C CA . ARG A 1 108 ? 533.325 573.860 389.142 1.00 74.19 115 ARG B CA 1
ATOM 869 C C . ARG A 1 108 ? 532.424 574.744 388.288 1.00 74.19 115 ARG B C 1
ATOM 870 O O . ARG A 1 108 ? 532.466 575.970 388.431 1.00 74.19 115 ARG B O 1
ATOM 878 N N . GLN A 1 109 ? 531.606 574.155 387.413 1.00 74.59 116 GLN B N 1
ATOM 879 C CA . GLN A 1 109 ? 530.761 574.956 386.532 1.00 74.59 116 GLN B CA 1
ATOM 880 C C . GLN A 1 109 ? 529.681 575.685 387.324 1.00 74.59 116 GLN B C 1
ATOM 881 O O . GLN A 1 109 ? 529.631 576.921 387.339 1.00 74.59 116 GLN B O 1
ATOM 887 N N . LEU A 1 110 ? 528.805 574.937 387.991 1.00 75.38 117 LEU B N 1
ATOM 888 C CA . LEU A 1 110 ? 527.791 575.507 388.873 1.00 75.38 117 LEU B CA 1
ATOM 889 C C . LEU A 1 110 ? 528.135 575.133 390.308 1.00 75.38 117 LEU B C 1
ATOM 890 O O . LEU A 1 110 ? 528.098 573.955 390.677 1.00 75.38 117 LEU B O 1
ATOM 895 N N . LYS A 1 111 ? 528.468 576.139 391.109 1.00 75.93 118 LYS B N 1
ATOM 896 C CA . LYS A 1 111 ? 528.843 575.948 392.500 1.00 75.93 118 LYS B CA 1
ATOM 897 C C . LYS A 1 111 ? 527.604 576.066 393.387 1.00 75.93 118 LYS B C 1
ATOM 898 O O . LYS A 1 111 ? 526.466 576.050 392.912 1.00 75.93 118 LYS B O 1
ATOM 904 N N . LEU A 1 112 ? 527.822 576.177 394.695 1.00 74.27 119 LEU B N 1
ATOM 905 C CA . LEU A 1 112 ? 526.708 576.307 395.633 1.00 74.27 119 LEU B CA 1
ATOM 906 C C . LEU A 1 112 ? 525.883 577.578 395.451 1.00 74.27 119 LEU B C 1
ATOM 907 O O . LEU A 1 112 ? 524.643 577.479 395.431 1.00 74.27 119 LEU B O 1
ATOM 912 N N . PRO A 1 113 ? 526.464 578.781 395.341 1.00 76.58 120 PRO B N 1
ATOM 913 C CA . PRO A 1 113 ? 525.612 579.980 395.445 1.00 76.58 120 PRO B CA 1
ATOM 914 C C . PRO A 1 113 ? 524.692 580.204 394.255 1.00 76.58 120 PRO B C 1
ATOM 915 O O . PRO A 1 113 ? 523.500 580.471 394.453 1.00 76.58 120 PRO B O 1
ATOM 919 N N . GLN A 1 114 ? 525.200 580.109 393.022 1.00 76.95 121 GLN B N 1
ATOM 920 C CA . GLN A 1 114 ? 524.360 580.458 391.878 1.00 76.95 121 GLN B CA 1
ATOM 921 C C . GLN A 1 114 ? 523.267 579.425 391.629 1.00 76.95 121 GLN B C 1
ATOM 922 O O . GLN A 1 114 ? 522.185 579.784 391.150 1.00 76.95 121 GLN B O 1
ATOM 928 N N . ILE A 1 115 ? 523.510 578.152 391.945 1.00 73.96 122 ILE B N 1
ATOM 929 C CA . ILE A 1 115 ? 522.431 577.175 391.832 1.00 73.96 122 ILE B CA 1
ATOM 930 C C . ILE A 1 115 ? 521.321 577.506 392.824 1.00 73.96 122 ILE B C 1
ATOM 931 O O . ILE A 1 115 ? 520.132 577.395 392.506 1.00 73.96 122 ILE B O 1
ATOM 936 N N . GLN A 1 116 ? 521.691 577.959 394.026 1.00 77.09 123 GLN B N 1
ATOM 937 C CA . GLN A 1 116 ? 520.690 578.405 394.988 1.00 77.09 123 GLN B CA 1
ATOM 938 C C . GLN A 1 116 ? 519.942 579.631 394.481 1.00 77.09 123 GLN B C 1
ATOM 939 O O . GLN A 1 116 ? 518.733 579.757 394.697 1.00 77.09 123 GLN B O 1
ATOM 945 N N . LYS A 1 117 ? 520.648 580.554 393.825 1.00 77.27 124 LYS B N 1
ATOM 946 C CA . LYS A 1 117 ? 519.978 581.724 393.264 1.00 77.27 124 LYS B CA 1
ATOM 947 C C . LYS A 1 117 ? 518.962 581.315 392.205 1.00 77.27 124 LYS B C 1
ATOM 948 O O . LYS A 1 117 ? 517.845 581.847 392.162 1.00 77.27 124 LYS B O 1
ATOM 954 N N . ILE A 1 118 ? 519.338 580.368 391.343 1.00 74.36 125 ILE B N 1
ATOM 955 C CA . ILE A 1 118 ? 518.401 579.824 390.363 1.00 74.36 125 ILE B CA 1
ATOM 956 C C . ILE A 1 118 ? 517.200 579.209 391.068 1.00 74.36 125 ILE B C 1
ATOM 957 O O . ILE A 1 118 ? 516.051 579.373 390.638 1.00 74.36 125 ILE B O 1
ATOM 962 N N . MET A 1 119 ? 517.453 578.488 392.160 1.00 75.16 126 MET B N 1
ATOM 963 C CA . MET A 1 119 ? 516.380 577.863 392.924 1.00 75.16 126 MET B CA 1
ATOM 964 C C . MET A 1 119 ? 515.391 578.902 393.439 1.00 75.16 126 MET B C 1
ATOM 965 O O . MET A 1 119 ? 514.174 578.755 393.273 1.00 75.16 126 MET B O 1
ATOM 970 N N . MET A 1 120 ? 515.901 579.957 394.078 1.00 78.27 127 MET B N 1
ATOM 971 C CA . MET A 1 120 ? 515.018 580.984 394.621 1.00 78.27 127 MET B CA 1
ATOM 972 C C . MET A 1 120 ? 514.260 581.707 393.518 1.00 78.27 127 MET B C 1
ATOM 973 O O . MET A 1 120 ? 513.073 582.010 393.675 1.00 78.27 127 MET B O 1
ATOM 978 N N . GLU A 1 121 ? 514.924 582.005 392.398 1.00 76.83 128 GLU B N 1
ATOM 979 C CA . GLU A 1 121 ? 514.225 582.675 391.305 1.00 76.83 128 GLU B CA 1
ATOM 980 C C . GLU A 1 121 ? 513.098 581.807 390.758 1.00 76.83 128 GLU B C 1
ATOM 981 O O . GLU A 1 121 ? 511.979 582.294 390.540 1.00 76.83 128 GLU B O 1
ATOM 987 N N . PHE A 1 122 ? 513.365 580.516 390.547 1.00 70.77 129 PHE B N 1
ATOM 988 C CA . PHE A 1 122 ? 512.327 579.628 390.036 1.00 70.77 129 PHE B CA 1
ATOM 989 C C . PHE A 1 122 ? 511.179 579.494 391.026 1.00 70.77 129 PHE B C 1
ATOM 990 O O . PHE A 1 122 ? 510.007 579.487 390.632 1.00 70.77 129 PHE B O 1
ATOM 998 N N . GLU A 1 123 ? 511.494 579.384 392.319 1.00 76.12 130 GLU B N 1
ATOM 999 C CA . GLU A 1 123 ? 510.444 579.271 393.325 1.00 76.12 130 GLU B CA 1
ATOM 1000 C C . GLU A 1 123 ? 509.606 580.542 393.395 1.00 76.12 130 GLU B C 1
ATOM 1001 O O . GLU A 1 123 ? 508.383 580.474 393.552 1.00 76.12 130 GLU B O 1
ATOM 1007 N N . ARG A 1 124 ? 510.243 581.708 393.279 1.00 72.96 131 ARG B N 1
ATOM 1008 C CA . ARG A 1 124 ? 509.496 582.960 393.287 1.00 72.96 131 ARG B CA 1
ATOM 1009 C C . ARG A 1 124 ? 508.580 583.056 392.073 1.00 72.96 131 ARG B C 1
ATOM 1010 O O . ARG A 1 124 ? 507.431 583.501 392.183 1.00 72.96 131 ARG B O 1
ATOM 1018 N N . GLN A 1 125 ? 509.062 582.628 390.907 1.00 68.97 132 GLN B N 1
ATOM 1019 C CA . GLN A 1 125 ? 508.213 582.661 389.719 1.00 68.97 132 GLN B CA 1
ATOM 1020 C C . GLN A 1 125 ? 507.056 581.672 389.835 1.00 68.97 132 GLN B C 1
ATOM 1021 O O . GLN A 1 125 ? 505.945 581.939 389.354 1.00 68.97 132 GLN B O 1
ATOM 1027 N N . ALA A 1 126 ? 507.299 580.516 390.457 1.00 72.19 133 ALA B N 1
ATOM 1028 C CA . ALA A 1 126 ? 506.207 579.591 390.744 1.00 72.19 133 ALA B CA 1
ATOM 1029 C C . ALA A 1 126 ? 505.200 580.204 391.708 1.00 72.19 133 ALA B C 1
ATOM 1030 O O . ALA A 1 126 ? 503.993 579.978 391.570 1.00 72.19 133 ALA B O 1
ATOM 1032 N N . GLU A 1 127 ? 505.682 580.963 392.696 1.00 72.87 134 GLU B N 1
ATOM 1033 C CA . GLU A 1 127 ? 504.789 581.744 393.545 1.00 72.87 134 GLU B CA 1
ATOM 1034 C C . GLU A 1 127 ? 503.920 582.663 392.699 1.00 72.87 134 GLU B C 1
ATOM 1035 O O . GLU A 1 127 ? 502.708 582.780 392.924 1.00 72.87 134 GLU B O 1
ATOM 1041 N N . ILE A 1 128 ? 504.540 583.333 391.726 1.00 68.90 135 ILE B N 1
ATOM 1042 C CA . ILE A 1 128 ? 503.833 584.327 390.925 1.00 68.90 135 ILE B CA 1
ATOM 1043 C C . ILE A 1 128 ? 502.747 583.670 390.078 1.00 68.90 135 ILE B C 1
ATOM 1044 O O . ILE A 1 128 ? 501.635 584.199 389.965 1.00 68.90 135 ILE B O 1
ATOM 1049 N N . MET A 1 129 ? 503.050 582.525 389.451 1.00 71.46 136 MET B N 1
ATOM 1050 C CA . MET A 1 129 ? 501.997 581.826 388.708 1.00 71.46 136 MET B CA 1
ATOM 1051 C C . MET A 1 129 ? 500.778 581.572 389.577 1.00 71.46 136 MET B C 1
ATOM 1052 O O . MET A 1 129 ? 499.646 581.875 389.180 1.00 71.46 136 MET B O 1
ATOM 1057 N N . ASP A 1 130 ? 500.985 580.964 390.743 1.00 74.97 137 ASP B N 1
ATOM 1058 C CA . ASP A 1 130 ? 499.851 580.615 391.584 1.00 74.97 137 ASP B CA 1
ATOM 1059 C C . ASP A 1 130 ? 499.101 581.855 392.030 1.00 74.97 137 ASP B C 1
ATOM 1060 O O . ASP A 1 130 ? 497.866 581.862 392.023 1.00 74.97 137 ASP B O 1
ATOM 1065 N N . MET A 1 131 ? 499.818 582.923 392.387 1.00 74.62 138 MET B N 1
ATOM 1066 C CA . MET A 1 131 ? 499.132 584.146 392.786 1.00 74.62 138 MET B CA 1
ATOM 1067 C C . MET A 1 131 ? 498.251 584.676 391.662 1.00 74.62 138 MET B C 1
ATOM 1068 O O . MET A 1 131 ? 497.046 584.885 391.863 1.00 74.62 138 MET B O 1
ATOM 1073 N N . LYS A 1 132 ? 498.815 584.854 390.461 1.00 72.72 139 LYS B N 1
ATOM 1074 C CA . LYS A 1 132 ? 498.022 585.376 389.348 1.00 72.72 139 LYS B CA 1
ATOM 1075 C C . LYS A 1 132 ? 496.827 584.482 389.054 1.00 72.72 139 LYS B C 1
ATOM 1076 O O . LYS A 1 132 ? 495.690 584.957 388.983 1.00 72.72 139 LYS B O 1
ATOM 1082 N N . GLU A 1 133 ? 497.062 583.178 388.893 1.00 71.42 140 GLU B N 1
ATOM 1083 C CA . GLU A 1 133 ? 495.984 582.285 388.482 1.00 71.42 140 GLU B CA 1
ATOM 1084 C C . GLU A 1 133 ? 494.887 582.222 389.532 1.00 71.42 140 GLU B C 1
ATOM 1085 O O . GLU A 1 133 ? 493.699 582.367 389.212 1.00 71.42 140 GLU B O 1
ATOM 1091 N N . GLU A 1 134 ? 495.258 582.000 390.792 1.00 74.28 141 GLU B N 1
ATOM 1092 C CA . GLU A 1 134 ? 494.245 581.818 391.816 1.00 74.28 141 GLU B CA 1
ATOM 1093 C C . GLU A 1 134 ? 493.489 583.117 392.060 1.00 74.28 141 GLU B C 1
ATOM 1094 O O . GLU A 1 134 ? 492.279 583.085 392.308 1.00 74.28 141 GLU B O 1
ATOM 1100 N N . MET A 1 135 ? 494.163 584.267 391.939 1.00 69.09 142 MET B N 1
ATOM 1101 C CA . MET A 1 135 ? 493.461 585.544 392.009 1.00 69.09 142 MET B CA 1
ATOM 1102 C C . MET A 1 135 ? 492.474 585.699 390.859 1.00 69.09 142 MET B C 1
ATOM 1103 O O . MET A 1 135 ? 491.345 586.164 391.060 1.00 69.09 142 MET B O 1
ATOM 1108 N N . MET A 1 136 ? 492.882 585.320 389.643 1.00 69.95 143 MET B N 1
ATOM 1109 C CA . MET A 1 136 ? 491.985 585.420 388.496 1.00 69.95 143 MET B CA 1
ATOM 1110 C C . MET A 1 136 ? 490.728 584.591 388.716 1.00 69.95 143 MET B C 1
ATOM 1111 O O . MET A 1 136 ? 489.606 585.092 388.566 1.00 69.95 143 MET B O 1
ATOM 1116 N N . ASN A 1 137 ? 490.904 583.314 389.068 1.00 69.84 144 ASN B N 1
ATOM 1117 C CA . ASN A 1 137 ? 489.747 582.452 389.289 1.00 69.84 144 ASN B CA 1
ATOM 1118 C C . ASN A 1 137 ? 488.885 582.941 390.443 1.00 69.84 144 ASN B C 1
ATOM 1119 O O . ASN A 1 137 ? 487.655 582.910 390.342 1.00 69.84 144 ASN B O 1
ATOM 1124 N N . ASP A 1 138 ? 489.496 583.402 391.536 1.00 71.40 145 ASP B N 1
ATOM 1125 C CA . ASP A 1 138 ? 488.720 583.965 392.635 1.00 71.40 145 ASP B CA 1
ATOM 1126 C C . ASP A 1 138 ? 487.838 585.110 392.149 1.00 71.40 145 ASP B C 1
ATOM 1127 O O . ASP A 1 138 ? 486.621 585.111 392.372 1.00 71.40 145 ASP B O 1
ATOM 1132 N N . ALA A 1 139 ? 488.434 586.082 391.455 1.00 66.69 146 ALA B N 1
ATOM 1133 C CA . ALA A 1 139 ? 487.671 587.251 391.032 1.00 66.69 146 ALA B CA 1
ATOM 1134 C C . ALA A 1 139 ? 486.564 586.882 390.056 1.00 66.69 146 ALA B C 1
ATOM 1135 O O . ALA A 1 139 ? 485.451 587.411 390.143 1.00 66.69 146 ALA B O 1
ATOM 1137 N N . ILE A 1 140 ? 486.852 585.991 389.106 1.00 66.86 147 ILE B N 1
ATOM 1138 C CA . ILE A 1 140 ? 485.874 585.706 388.061 1.00 66.86 147 ILE B CA 1
ATOM 1139 C C . ILE A 1 140 ? 484.756 584.809 388.583 1.00 66.86 147 ILE B C 1
ATOM 1140 O O . ILE A 1 140 ? 483.591 584.974 388.205 1.00 66.86 147 ILE B O 1
ATOM 1145 N N . ASP A 1 141 ? 485.078 583.847 389.454 1.00 68.95 148 ASP B N 1
ATOM 1146 C CA . ASP A 1 141 ? 484.032 583.035 390.066 1.00 68.95 148 ASP B CA 1
ATOM 1147 C C . ASP A 1 141 ? 483.167 583.870 390.997 1.00 68.95 148 ASP B C 1
ATOM 1148 O O . ASP A 1 141 ? 481.953 583.649 391.089 1.00 68.95 148 ASP B O 1
ATOM 1153 N N . ASP A 1 142 ? 483.772 584.829 391.702 1.00 68.62 149 ASP B N 1
ATOM 1154 C CA . ASP A 1 142 ? 482.982 585.723 392.540 1.00 68.62 149 ASP B CA 1
ATOM 1155 C C . ASP A 1 142 ? 482.021 586.553 391.699 1.00 68.62 149 ASP B C 1
ATOM 1156 O O . ASP A 1 142 ? 480.862 586.755 392.082 1.00 68.62 149 ASP B O 1
ATOM 1161 N N . ALA A 1 143 ? 482.485 587.043 390.547 1.00 67.39 150 ALA B N 1
ATOM 1162 C CA . ALA A 1 143 ? 481.633 587.860 389.688 1.00 67.39 150 ALA B CA 1
ATOM 1163 C C . ALA A 1 143 ? 480.471 587.056 389.118 1.00 67.39 150 ALA B C 1
ATOM 1164 O O . ALA A 1 143 ? 479.344 587.557 389.040 1.00 67.39 150 ALA B O 1
ATOM 1166 N N . MET A 1 144 ? 480.723 585.811 388.707 1.00 69.99 151 MET B N 1
ATOM 1167 C CA . MET A 1 144 ? 479.661 585.002 388.114 1.00 69.99 151 MET B CA 1
ATOM 1168 C C . MET A 1 144 ? 478.619 584.621 389.157 1.00 69.99 151 MET B C 1
ATOM 1169 O O . MET A 1 144 ? 477.468 585.069 389.100 1.00 69.99 151 MET B O 1
ATOM 1174 N N . GLY A 1 145 ? 479.014 583.803 390.128 1.00 77.36 152 GLY B N 1
ATOM 1175 C CA . GLY A 1 145 ? 478.173 583.437 391.247 1.00 77.36 152 GLY B CA 1
ATOM 1176 C C . GLY A 1 145 ? 476.888 582.745 390.834 1.00 77.36 152 GLY B C 1
ATOM 1177 O O . GLY A 1 145 ? 476.817 582.031 389.828 1.00 77.36 152 GLY B O 1
ATOM 1178 N N . ASP A 1 146 ? 475.853 582.955 391.649 1.00 85.81 153 ASP B N 1
ATOM 1179 C CA . ASP A 1 146 ? 474.492 582.447 391.496 1.00 85.81 153 ASP B CA 1
ATOM 1180 C C . ASP A 1 146 ? 474.395 580.936 391.674 1.00 85.81 153 ASP B C 1
ATOM 1181 O O . ASP A 1 146 ? 473.282 580.396 391.643 1.00 85.81 153 ASP B O 1
ATOM 1186 N N . GLU A 1 147 ? 475.508 580.237 391.874 1.00 88.88 154 GLU B N 1
ATOM 1187 C CA . GLU A 1 147 ? 475.482 578.791 392.061 1.00 88.88 154 GLU B CA 1
ATOM 1188 C C . GLU A 1 147 ? 476.583 578.343 393.018 1.00 88.88 154 GLU B C 1
ATOM 1189 O O . GLU A 1 147 ? 477.230 577.320 392.795 1.00 88.88 154 GLU B O 1
ATOM 1195 N N . PRO B 2 1 ? 577.943 527.001 386.686 1.00 83.49 11 PRO A N 1
ATOM 1196 C CA . PRO B 2 1 ? 576.482 526.949 386.636 1.00 83.49 11 PRO A CA 1
ATOM 1197 C C . PRO B 2 1 ? 575.872 525.882 387.543 1.00 83.49 11 PRO A C 1
ATOM 1198 O O . PRO B 2 1 ? 576.351 524.750 387.580 1.00 83.49 11 PRO A O 1
ATOM 1202 N N . PRO B 2 2 ? 574.815 526.247 388.274 1.00 80.40 12 PRO A N 1
ATOM 1203 C CA . PRO B 2 2 ? 574.195 525.260 389.171 1.00 80.40 12 PRO A CA 1
ATOM 1204 C C . PRO B 2 2 ? 573.424 524.184 388.431 1.00 80.40 12 PRO A C 1
ATOM 1205 O O . PRO B 2 2 ? 573.521 523.005 388.792 1.00 80.40 12 PRO A O 1
ATOM 1209 N N . LYS B 2 3 ? 572.667 524.553 387.395 1.00 73.98 13 LYS A N 1
ATOM 1210 C CA . LYS B 2 3 ? 571.850 523.573 386.688 1.00 73.98 13 LYS A CA 1
ATOM 1211 C C . LYS B 2 3 ? 572.710 522.552 385.954 1.00 73.98 13 LYS A C 1
ATOM 1212 O O . LYS B 2 3 ? 572.372 521.363 385.910 1.00 73.98 13 LYS A O 1
ATOM 1218 N N . GLU B 2 4 ? 573.825 522.996 385.371 1.00 77.14 14 GLU A N 1
ATOM 1219 C CA . GLU B 2 4 ? 574.646 522.103 384.560 1.00 77.14 14 GLU A CA 1
ATOM 1220 C C . GLU B 2 4 ? 575.206 520.950 385.384 1.00 77.14 14 GLU A C 1
ATOM 1221 O O . GLU B 2 4 ? 575.160 519.790 384.960 1.00 77.14 14 GLU A O 1
ATOM 1227 N N . LEU B 2 5 ? 575.737 521.250 386.569 1.00 71.59 15 LEU A N 1
ATOM 1228 C CA . LEU B 2 5 ? 576.405 520.214 387.347 1.00 71.59 15 LEU A CA 1
ATOM 1229 C C . LEU B 2 5 ? 575.404 519.210 387.909 1.00 71.59 15 LEU A C 1
ATOM 1230 O O . LEU B 2 5 ? 575.736 518.028 388.077 1.00 71.59 15 LEU A O 1
ATOM 1235 N N . VAL B 2 6 ? 574.176 519.658 388.186 1.00 71.53 16 VAL A N 1
ATOM 1236 C CA . VAL B 2 6 ? 573.156 518.767 388.730 1.00 71.53 16 VAL A CA 1
ATOM 1237 C C . VAL B 2 6 ? 572.834 517.655 387.741 1.00 71.53 16 VAL A C 1
ATOM 1238 O O . VAL B 2 6 ? 572.757 516.479 388.111 1.00 71.53 16 VAL A O 1
ATOM 1242 N N . ASN B 2 7 ? 572.634 518.008 386.468 1.00 72.23 17 ASN A N 1
ATOM 1243 C CA . ASN B 2 7 ? 572.321 516.992 385.465 1.00 72.23 17 ASN A CA 1
ATOM 1244 C C . ASN B 2 7 ? 573.467 516.003 385.303 1.00 72.23 17 ASN A C 1
ATOM 1245 O O . ASN B 2 7 ? 573.244 514.788 385.222 1.00 72.23 17 ASN A O 1
ATOM 1250 N N . GLU B 2 8 ? 574.702 516.507 385.259 1.00 68.47 18 GLU A N 1
ATOM 1251 C CA . GLU B 2 8 ? 575.861 515.632 385.138 1.00 68.47 18 GLU A CA 1
ATOM 1252 C C . GLU B 2 8 ? 575.916 514.637 386.287 1.00 68.47 18 GLU A C 1
ATOM 1253 O O . GLU B 2 8 ? 576.019 513.421 386.072 1.00 68.47 18 GLU A O 1
ATOM 1259 N N . TRP B 2 9 ? 575.828 515.134 387.521 1.00 65.44 19 TRP A N 1
ATOM 1260 C CA . TRP B 2 9 ? 575.986 514.233 388.653 1.00 65.44 19 TRP A CA 1
ATOM 1261 C C . TRP B 2 9 ? 574.784 513.313 388.799 1.00 65.44 19 TRP A C 1
ATOM 1262 O O . TRP B 2 9 ? 574.932 512.182 389.263 1.00 65.44 19 TRP A O 1
ATOM 1273 N N . SER B 2 10 ? 573.599 513.760 388.379 1.00 66.10 20 SER A N 1
ATOM 1274 C CA . SER B 2 10 ? 572.430 512.891 388.385 1.00 66.10 20 SER A CA 1
ATOM 1275 C C . SER B 2 10 ? 572.598 511.733 387.411 1.00 66.10 20 SER A C 1
ATOM 1276 O O . SER B 2 10 ? 572.257 510.580 387.725 1.00 66.10 20 SER A O 1
ATOM 1279 N N . LEU B 2 11 ? 573.112 512.020 386.216 1.00 67.01 21 LEU A N 1
ATOM 1280 C CA . LEU B 2 11 ? 573.317 510.951 385.250 1.00 67.01 21 LEU A CA 1
ATOM 1281 C C . LEU B 2 11 ? 574.411 510.000 385.718 1.00 67.01 21 LEU A C 1
ATOM 1282 O O . LEU B 2 11 ? 574.308 508.788 385.505 1.00 67.01 21 LEU A O 1
ATOM 1287 N N . LYS B 2 12 ? 575.442 510.518 386.395 1.00 64.87 22 LYS A N 1
ATOM 1288 C CA . LYS B 2 12 ? 576.409 509.628 387.036 1.00 64.87 22 LYS A CA 1
ATOM 1289 C C . LYS B 2 12 ? 575.767 508.777 388.129 1.00 64.87 22 LYS A C 1
ATOM 1290 O O . LYS B 2 12 ? 576.121 507.601 388.290 1.00 64.87 22 LYS A O 1
ATOM 1296 N N . ILE B 2 13 ? 574.843 509.358 388.900 1.00 65.49 23 ILE A N 1
ATOM 1297 C CA . ILE B 2 13 ? 574.159 508.608 389.950 1.00 65.49 23 ILE A CA 1
ATOM 1298 C C . ILE B 2 13 ? 573.415 507.423 389.355 1.00 65.49 23 ILE A C 1
ATOM 1299 O O . ILE B 2 13 ? 573.518 506.294 389.847 1.00 65.49 23 ILE A O 1
ATOM 1304 N N . ARG B 2 14 ? 572.652 507.660 388.287 1.00 66.68 24 ARG A N 1
ATOM 1305 C CA . ARG B 2 14 ? 571.985 506.528 387.648 1.00 66.68 24 ARG A CA 1
ATOM 1306 C C . ARG B 2 14 ? 572.963 505.562 386.990 1.00 66.68 24 ARG A C 1
ATOM 1307 O O . ARG B 2 14 ? 572.709 504.349 386.994 1.00 66.68 24 ARG A O 1
ATOM 1315 N N . LYS B 2 15 ? 574.070 506.065 386.440 1.00 66.37 25 LYS A N 1
ATOM 1316 C CA . LYS B 2 15 ? 575.105 505.194 385.893 1.00 66.37 25 LYS A CA 1
ATOM 1317 C C . LYS B 2 15 ? 575.587 504.195 386.936 1.00 66.37 25 LYS A C 1
ATOM 1318 O O . LYS B 2 15 ? 575.727 503.000 386.648 1.00 66.37 25 LYS A O 1
ATOM 1324 N N . GLU B 2 16 ? 575.839 504.666 388.154 1.00 68.12 26 GLU A N 1
ATOM 1325 C CA . GLU B 2 16 ? 576.303 503.791 389.226 1.00 68.12 26 GLU A CA 1
ATOM 1326 C C . GLU B 2 16 ? 575.192 502.928 389.811 1.00 68.12 26 GLU A C 1
ATOM 1327 O O . GLU B 2 16 ? 575.450 501.791 390.236 1.00 68.12 26 GLU A O 1
ATOM 1333 N N . MET B 2 17 ? 573.959 503.436 389.837 1.00 62.22 27 MET A N 1
ATOM 1334 C CA . MET B 2 17 ? 572.838 502.617 390.282 1.00 62.22 27 MET A CA 1
ATOM 1335 C C . MET B 2 17 ? 572.642 501.422 389.360 1.00 62.22 27 MET A C 1
ATOM 1336 O O . MET B 2 17 ? 572.287 500.328 389.811 1.00 62.22 27 MET A O 1
ATOM 1341 N N . ARG B 2 18 ? 572.876 501.611 388.061 1.00 65.04 28 ARG A N 1
ATOM 1342 C CA . ARG B 2 18 ? 572.785 500.485 387.138 1.00 65.04 28 ARG A CA 1
ATOM 1343 C C . ARG B 2 18 ? 573.891 499.465 387.384 1.00 65.04 28 ARG A C 1
ATOM 1344 O O . ARG B 2 18 ? 573.670 498.260 387.227 1.00 65.04 28 ARG A O 1
ATOM 1352 N N . VAL B 2 19 ? 575.082 499.922 387.779 1.00 64.35 29 VAL A N 1
ATOM 1353 C CA . VAL B 2 19 ? 576.145 498.992 388.157 1.00 64.35 29 VAL A CA 1
ATOM 1354 C C . VAL B 2 19 ? 575.729 498.182 389.377 1.00 64.35 29 VAL A C 1
ATOM 1355 O O . VAL B 2 19 ? 575.960 496.966 389.451 1.00 64.35 29 VAL A O 1
ATOM 1359 N N . VAL B 2 20 ? 575.118 498.847 390.359 1.00 63.23 30 VAL A N 1
ATOM 1360 C CA . VAL B 2 20 ? 574.616 498.140 391.537 1.00 63.23 30 VAL A CA 1
ATOM 1361 C C . VAL B 2 20 ? 573.558 497.117 391.132 1.00 63.23 30 VAL A C 1
ATOM 1362 O O . VAL B 2 20 ? 573.521 495.993 391.652 1.00 63.23 30 VAL A O 1
ATOM 1366 N N . ASP B 2 21 ? 572.683 497.493 390.197 1.00 67.54 31 ASP A N 1
ATOM 1367 C CA . ASP B 2 21 ? 571.668 496.568 389.702 1.00 67.54 31 ASP A CA 1
ATOM 1368 C C . ASP B 2 21 ? 572.313 495.353 389.046 1.00 67.54 31 ASP A C 1
ATOM 1369 O O . ASP B 2 21 ? 571.848 494.222 389.218 1.00 67.54 31 ASP A O 1
ATOM 1374 N N . ARG B 2 22 ? 573.380 495.575 388.279 1.00 66.57 32 ARG A N 1
ATOM 1375 C CA . ARG B 2 22 ? 574.113 494.471 387.667 1.00 66.57 32 ARG A CA 1
ATOM 1376 C C . ARG B 2 22 ? 574.719 493.545 388.713 1.00 66.57 32 ARG A C 1
ATOM 1377 O O . ARG B 2 22 ? 574.686 492.316 388.554 1.00 66.57 32 ARG A O 1
ATOM 1385 N N . GLN B 2 23 ? 575.295 494.115 389.773 1.00 67.37 33 GLN A N 1
ATOM 1386 C CA . GLN B 2 23 ? 575.804 493.298 390.871 1.00 67.37 33 GLN A CA 1
ATOM 1387 C C . GLN B 2 23 ? 574.694 492.447 391.471 1.00 67.37 33 GLN A C 1
ATOM 1388 O O . GLN B 2 23 ? 574.881 491.250 391.733 1.00 67.37 33 GLN A O 1
ATOM 1394 N N . ILE B 2 24 ? 573.532 493.059 391.698 1.00 64.25 34 ILE A N 1
ATOM 1395 C CA . ILE B 2 24 ? 572.392 492.332 392.249 1.00 64.25 34 ILE A CA 1
ATOM 1396 C C . ILE B 2 24 ? 571.997 491.196 391.316 1.00 64.25 34 ILE A C 1
ATOM 1397 O O . ILE B 2 24 ? 571.716 490.076 391.756 1.00 64.25 34 ILE A O 1
ATOM 1402 N N . ARG B 2 25 ? 571.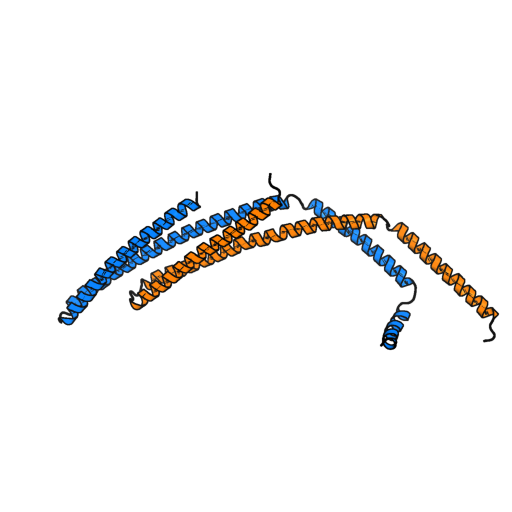984 491.466 390.010 1.00 69.45 35 ARG A N 1
ATOM 1403 C CA . ARG B 2 25 ? 571.598 490.448 389.039 1.00 69.45 35 ARG A CA 1
ATOM 1404 C C . ARG B 2 25 ? 572.559 489.268 389.057 1.00 69.45 35 ARG A C 1
ATOM 1405 O O . ARG B 2 25 ? 572.130 488.109 389.029 1.00 69.45 35 ARG A O 1
ATOM 1413 N N . ASP B 2 26 ? 573.866 489.541 389.096 1.00 72.62 36 ASP A N 1
ATOM 1414 C CA . ASP B 2 26 ? 574.842 488.453 389.141 1.00 72.62 36 ASP A CA 1
ATOM 1415 C C . ASP B 2 26 ? 574.689 487.633 390.417 1.00 72.62 36 ASP A C 1
ATOM 1416 O O . ASP B 2 26 ? 574.723 486.390 390.387 1.00 72.62 36 ASP A O 1
ATOM 1421 N N . ILE B 2 27 ? 574.508 488.314 391.548 1.00 68.73 37 ILE A N 1
ATOM 1422 C CA . ILE B 2 27 ? 574.329 487.598 392.802 1.00 68.73 37 ILE A CA 1
ATOM 1423 C C . ILE B 2 27 ? 573.049 486.771 392.757 1.00 68.73 37 ILE A C 1
ATOM 1424 O O . ILE B 2 27 ? 572.973 485.694 393.349 1.00 68.73 37 ILE A O 1
ATOM 1429 N N . GLN B 2 28 ? 572.036 487.235 392.018 1.00 70.90 38 GLN A N 1
ATOM 1430 C CA . GLN B 2 28 ? 570.806 486.456 391.885 1.00 70.90 38 GLN A CA 1
ATOM 1431 C C . GLN B 2 28 ? 570.978 485.253 390.963 1.00 70.90 38 GLN A C 1
ATOM 1432 O O . GLN B 2 28 ? 570.309 484.231 391.149 1.00 70.90 38 GLN A O 1
ATOM 1438 N N . ARG B 2 29 ? 571.844 485.350 389.953 1.00 74.13 39 ARG A N 1
ATOM 1439 C CA . ARG B 2 29 ? 572.179 484.142 389.198 1.00 74.13 39 ARG A CA 1
ATOM 1440 C C . ARG B 2 29 ? 572.828 483.106 390.107 1.00 74.13 39 ARG A C 1
ATOM 1441 O O . ARG B 2 29 ? 572.465 481.920 390.077 1.00 74.13 39 ARG A O 1
ATOM 1449 N N . GLU B 2 30 ? 573.779 483.543 390.937 1.00 77.50 40 GLU A N 1
ATOM 1450 C CA . GLU B 2 30 ? 574.350 482.621 391.917 1.00 77.50 40 GLU A CA 1
ATOM 1451 C C . GLU B 2 30 ? 573.289 482.135 392.904 1.00 77.50 40 GLU A C 1
ATOM 1452 O O . GLU B 2 30 ? 573.358 480.997 393.383 1.00 77.50 40 GLU A O 1
ATOM 1458 N N . GLU B 2 31 ? 572.307 482.987 393.203 1.00 79.24 41 GLU A N 1
ATOM 1459 C CA . GLU B 2 31 ? 571.186 482.636 394.070 1.00 79.24 41 GLU A CA 1
ATOM 1460 C C . GLU B 2 31 ? 570.394 481.470 393.491 1.00 79.24 41 GLU A C 1
ATOM 1461 O O . GLU B 2 31 ? 570.081 480.505 394.197 1.00 79.24 41 GLU A O 1
ATOM 1467 N N . GLU B 2 32 ? 570.069 481.545 392.202 1.00 84.63 42 GLU A N 1
ATOM 1468 C CA . GLU B 2 32 ? 569.363 480.451 391.542 1.00 84.63 42 GLU A CA 1
ATOM 1469 C C . GLU B 2 32 ? 570.213 479.186 391.505 1.00 84.63 42 GLU A C 1
ATOM 1470 O O . GLU B 2 32 ? 569.703 478.079 391.732 1.00 84.63 42 GLU A O 1
ATOM 1476 N N . LYS B 2 33 ? 571.510 479.329 391.220 1.00 81.73 43 LYS A N 1
ATOM 1477 C CA . LYS B 2 33 ? 572.382 478.157 391.185 1.00 81.73 43 LYS A CA 1
ATOM 1478 C C . LYS B 2 33 ? 572.419 477.455 392.538 1.00 81.73 43 LYS A C 1
ATOM 1479 O O . LYS B 2 33 ? 572.288 476.226 392.620 1.00 81.73 43 LYS A O 1
ATOM 1485 N N . VAL B 2 34 ? 572.576 478.223 393.617 1.00 79.12 44 VAL A N 1
ATOM 1486 C CA . VAL B 2 34 ? 572.620 477.611 394.938 1.00 79.12 44 VAL A CA 1
ATOM 1487 C C . VAL B 2 34 ? 571.258 477.063 395.344 1.00 79.12 44 VAL A C 1
ATOM 1488 O O . VAL B 2 34 ? 571.186 476.054 396.049 1.00 79.12 44 VAL A O 1
ATOM 1492 N N . LYS B 2 35 ? 570.160 477.688 394.915 1.00 82.61 45 LYS A N 1
ATOM 1493 C CA . LYS B 2 35 ? 568.852 477.119 395.229 1.00 82.61 45 LYS A CA 1
ATOM 1494 C C . LYS B 2 35 ? 568.670 475.765 394.553 1.00 82.61 45 LYS A C 1
ATOM 1495 O O . LYS B 2 35 ? 568.135 474.822 395.152 1.00 82.61 45 LYS A O 1
ATOM 1501 N N . ARG B 2 36 ? 569.123 475.649 393.303 1.00 86.55 46 ARG A N 1
ATOM 1502 C CA . ARG B 2 36 ? 569.078 474.355 392.630 1.00 86.55 46 ARG A CA 1
ATOM 1503 C C . ARG B 2 36 ? 569.969 473.340 393.339 1.00 86.55 46 ARG A C 1
ATOM 1504 O O . ARG B 2 36 ? 569.606 472.162 393.460 1.00 86.55 46 ARG A O 1
ATOM 1512 N N . SER B 2 37 ? 571.136 473.778 393.818 1.00 84.72 47 SER A N 1
ATOM 1513 C CA . SER B 2 37 ? 571.990 472.885 394.598 1.00 84.72 47 SER A CA 1
ATOM 1514 C C . SER B 2 37 ? 571.306 472.429 395.883 1.00 84.72 47 SER A C 1
ATOM 1515 O O . SER B 2 37 ? 571.447 471.267 396.283 1.00 84.72 47 SER A O 1
ATOM 1518 N N . VAL B 2 38 ? 570.575 473.328 396.545 1.00 83.80 48 VAL A N 1
ATOM 1519 C CA . VAL B 2 38 ? 569.817 472.962 397.741 1.00 83.80 48 VAL A CA 1
ATOM 1520 C C . V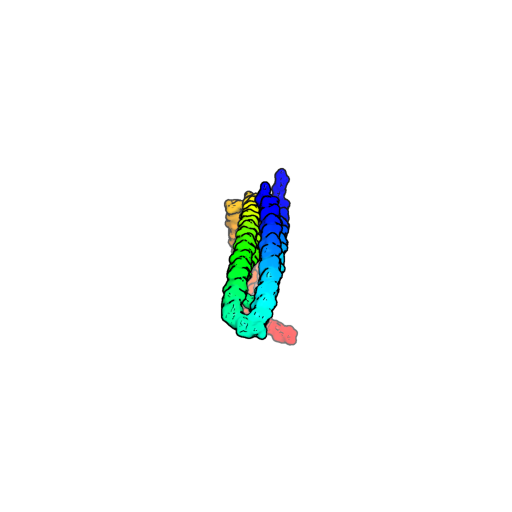AL B 2 38 ? 568.778 471.904 397.405 1.00 83.80 48 VAL A C 1
ATOM 1521 O O . VAL B 2 38 ? 568.616 470.913 398.131 1.00 83.80 48 VAL A O 1
ATOM 1525 N N . LYS B 2 39 ? 568.050 472.104 396.306 1.00 88.19 49 LYS A N 1
ATOM 1526 C CA . LYS B 2 39 ? 567.056 471.117 395.896 1.00 88.19 49 LYS A CA 1
ATOM 1527 C C . LYS B 2 39 ? 567.704 469.768 395.619 1.00 88.19 49 LYS A C 1
ATOM 1528 O O . LYS B 2 39 ? 567.155 468.721 395.980 1.00 88.19 49 LYS A O 1
ATOM 1534 N N . ASP B 2 40 ? 568.875 469.774 394.978 1.00 93.74 50 ASP A N 1
ATOM 1535 C CA . ASP B 2 40 ? 569.588 468.527 394.720 1.00 93.74 50 ASP A CA 1
ATOM 1536 C C . ASP B 2 40 ? 570.013 467.851 396.017 1.00 93.74 50 ASP A C 1
ATOM 1537 O O . ASP B 2 40 ? 569.945 466.622 396.139 1.00 93.74 50 ASP A O 1
ATOM 1542 N N . ALA B 2 41 ? 570.475 468.636 396.990 1.00 91.98 51 ALA A N 1
ATOM 1543 C CA . ALA B 2 41 ? 570.883 468.068 398.269 1.00 91.98 51 ALA A CA 1
ATOM 1544 C C . ALA B 2 41 ? 569.699 467.455 399.004 1.00 91.98 51 ALA A C 1
ATOM 1545 O O . ALA B 2 41 ? 569.835 466.409 399.648 1.00 91.98 51 ALA A O 1
ATOM 1547 N N . ALA B 2 42 ? 568.531 468.097 398.926 1.00 92.36 52 ALA A N 1
ATOM 1548 C CA . ALA B 2 42 ? 567.364 467.598 399.647 1.00 92.36 52 ALA A CA 1
ATOM 1549 C C . ALA B 2 42 ? 566.918 466.236 399.128 1.00 92.36 52 ALA A C 1
ATOM 1550 O O . ALA B 2 42 ? 566.602 465.340 399.920 1.00 92.36 52 ALA A O 1
ATOM 1552 N N . LYS B 2 43 ? 566.888 466.055 397.804 1.00 94.49 53 LYS A N 1
ATOM 1553 C CA . LYS B 2 43 ? 566.364 464.811 397.247 1.00 94.49 53 LYS A CA 1
ATOM 1554 C C . LYS B 2 43 ? 567.307 463.639 397.484 1.00 94.49 53 LYS A C 1
ATOM 1555 O O . LYS B 2 43 ? 566.863 462.486 397.517 1.00 94.49 53 LYS A O 1
ATOM 1561 N N . LYS B 2 44 ? 568.603 463.907 397.651 1.00 90.29 54 LYS A N 1
ATOM 1562 C CA . LYS B 2 44 ? 569.570 462.836 397.856 1.00 90.29 54 LYS A CA 1
ATOM 1563 C C . LYS B 2 44 ? 569.449 462.186 399.227 1.00 90.29 54 LYS A C 1
ATOM 1564 O O . LYS B 2 44 ? 570.092 461.158 399.463 1.00 90.29 54 LYS A O 1
ATOM 1570 N N . GLY B 2 45 ? 568.649 462.752 400.128 1.00 92.12 55 GLY A N 1
ATOM 1571 C CA . GLY B 2 45 ? 568.497 462.226 401.464 1.00 92.12 55 GLY A CA 1
ATOM 1572 C C . GLY B 2 45 ? 569.448 462.804 402.488 1.00 92.12 55 GLY A C 1
ATOM 1573 O O . GLY B 2 45 ? 569.279 462.539 403.685 1.00 92.12 55 GLY A O 1
ATOM 1574 N N . GLN B 2 46 ? 570.439 463.583 402.061 1.00 93.51 56 GLN A N 1
ATOM 1575 C CA . GLN B 2 46 ? 571.377 464.224 402.983 1.00 93.51 56 GLN A CA 1
ATOM 1576 C C . GLN B 2 46 ? 570.825 465.588 403.401 1.00 93.51 56 GLN A C 1
ATOM 1577 O O . GLN B 2 46 ? 571.317 466.650 403.019 1.00 93.51 56 GLN A O 1
ATOM 1583 N N . LYS B 2 47 ? 569.763 465.533 404.207 1.00 94.96 57 LYS A N 1
ATOM 1584 C CA . LYS B 2 47 ? 569.117 466.760 404.662 1.00 94.96 57 LYS A CA 1
ATOM 1585 C C . LYS B 2 47 ? 570.015 467.560 405.598 1.00 94.96 57 LYS A C 1
ATOM 1586 O O . LYS B 2 47 ? 569.766 468.749 405.830 1.00 94.96 57 LYS A O 1
ATOM 1592 N N . ASP B 2 48 ? 571.054 466.931 406.153 1.00 92.99 58 ASP A N 1
ATOM 1593 C CA . ASP B 2 48 ? 571.921 467.627 407.101 1.00 92.99 58 ASP A CA 1
ATOM 1594 C C . ASP B 2 48 ? 572.775 468.696 406.422 1.00 92.99 58 ASP A C 1
ATOM 1595 O O . ASP B 2 48 ? 572.959 469.790 406.969 1.00 92.99 58 ASP A O 1
ATOM 1600 N N . VAL B 2 49 ? 573.306 468.403 405.234 1.00 90.09 59 VAL A N 1
ATOM 1601 C CA . VAL B 2 49 ? 574.120 469.390 404.527 1.00 90.09 59 VAL A CA 1
ATOM 1602 C C . VAL B 2 49 ? 573.238 470.504 403.976 1.00 90.09 59 VAL A C 1
ATOM 1603 O O . VAL B 2 49 ? 573.709 471.614 403.683 1.00 90.09 59 VAL A O 1
ATOM 1607 N N . CYS B 2 50 ? 571.939 470.233 403.844 1.00 92.47 60 CYS A N 1
ATOM 1608 C CA . CYS B 2 50 ? 571.004 471.258 403.409 1.00 92.47 60 CYS A CA 1
ATOM 1609 C C . CYS B 2 50 ? 570.977 472.441 404.367 1.00 92.47 60 CYS A C 1
ATOM 1610 O O . CYS B 2 50 ? 570.618 473.545 403.957 1.00 92.47 60 CYS A O 1
ATOM 1613 N N . ILE B 2 51 ? 571.379 472.244 405.626 1.00 86.63 61 ILE A N 1
ATOM 1614 C CA . ILE B 2 51 ? 571.482 473.364 406.561 1.00 86.63 61 ILE A CA 1
ATOM 1615 C C . ILE B 2 51 ? 572.581 474.327 406.128 1.00 86.63 61 ILE A C 1
ATOM 1616 O O . ILE B 2 51 ? 572.390 475.551 406.112 1.00 86.63 61 ILE A O 1
ATOM 1621 N N . VAL B 2 52 ? 573.754 473.793 405.777 1.00 81.99 62 VAL A N 1
ATOM 1622 C CA . VAL B 2 52 ? 574.838 474.641 405.287 1.00 81.99 62 VAL A CA 1
ATOM 1623 C C . VAL B 2 52 ? 574.437 475.292 403.973 1.00 81.99 62 VAL A C 1
ATOM 1624 O O . VAL B 2 52 ? 574.739 476.468 403.720 1.00 81.99 62 VAL A O 1
ATOM 1628 N N . LEU B 2 53 ? 573.756 474.537 403.111 1.00 83.47 63 LEU A N 1
ATOM 1629 C CA . LEU B 2 53 ? 573.249 475.121 401.873 1.00 83.47 63 LEU A CA 1
ATOM 1630 C C . LEU B 2 53 ? 572.254 476.246 402.141 1.00 83.47 63 LEU A C 1
ATOM 1631 O O . LEU B 2 53 ? 572.216 477.224 401.394 1.00 83.47 63 LEU A O 1
ATOM 1636 N N . ALA B 2 54 ? 571.457 476.146 403.206 1.00 84.07 64 ALA A N 1
ATOM 1637 C CA . ALA B 2 54 ? 570.527 477.224 403.537 1.00 84.07 64 ALA A CA 1
ATOM 1638 C C . ALA B 2 54 ? 571.256 478.435 404.112 1.00 84.07 64 ALA A C 1
ATOM 1639 O O . ALA B 2 54 ? 570.843 479.583 403.895 1.00 84.07 64 ALA A O 1
ATOM 1641 N N . LYS B 2 55 ? 572.329 478.200 404.867 1.00 81.84 65 LYS A N 1
ATOM 1642 C CA . LYS B 2 55 ? 573.165 479.311 405.315 1.00 81.84 65 LYS A CA 1
ATOM 1643 C C . LYS B 2 55 ? 573.749 480.054 404.119 1.00 81.84 65 LYS A C 1
ATOM 1644 O O . LYS B 2 55 ? 573.769 481.294 404.084 1.00 81.84 65 LYS A O 1
ATOM 1650 N N . GLU B 2 56 ? 574.224 479.299 403.128 1.00 82.13 66 GLU A N 1
ATOM 1651 C CA . GLU B 2 56 ? 574.599 479.865 401.836 1.00 82.13 66 GLU A CA 1
ATOM 1652 C C . GLU B 2 56 ? 573.440 480.602 401.180 1.00 82.13 66 GLU A C 1
ATOM 1653 O O . GLU B 2 56 ? 573.638 481.655 400.565 1.00 82.13 66 GLU A O 1
ATOM 1659 N N . MET B 2 57 ? 572.234 480.048 401.293 1.00 82.40 67 MET A N 1
ATOM 1660 C CA . MET B 2 57 ? 571.046 480.646 400.698 1.00 82.40 67 MET A CA 1
ATOM 1661 C C . MET B 2 57 ? 570.814 482.043 401.255 1.00 82.40 67 MET A C 1
ATOM 1662 O O . MET B 2 57 ? 570.474 482.972 400.513 1.00 82.40 67 MET A O 1
ATOM 1667 N N . ILE B 2 58 ? 570.990 482.200 402.568 1.00 78.29 68 ILE A N 1
ATOM 1668 C CA . ILE B 2 58 ? 570.604 483.440 403.237 1.00 78.29 68 ILE A CA 1
ATOM 1669 C C . ILE B 2 58 ? 571.730 484.474 403.250 1.00 78.29 68 ILE A C 1
ATOM 1670 O O . ILE B 2 58 ? 571.459 485.681 403.286 1.00 78.29 68 ILE A O 1
ATOM 1675 N N . ARG B 2 59 ? 572.997 484.046 403.246 1.00 75.75 69 ARG A N 1
ATOM 1676 C CA . ARG B 2 59 ? 574.086 485.023 403.234 1.00 75.75 69 ARG A CA 1
ATOM 1677 C C . ARG B 2 59 ? 574.064 485.865 401.960 1.00 75.75 69 ARG A C 1
ATOM 1678 O O . ARG B 2 59 ? 574.207 487.097 402.005 1.00 75.75 69 ARG A O 1
ATOM 1686 N N . SER B 2 60 ? 573.864 485.213 400.812 1.00 75.71 70 SER A N 1
ATOM 1687 C CA . SER B 2 60 ? 573.769 485.945 399.557 1.00 75.71 70 SER A CA 1
ATOM 1688 C C . SER B 2 60 ? 572.576 486.888 399.566 1.00 75.71 70 SER A C 1
ATOM 1689 O O . SER B 2 60 ? 572.649 488.001 399.035 1.00 75.71 70 SER A O 1
ATOM 1692 N N . ARG B 2 61 ? 571.470 486.464 400.177 1.00 77.55 71 ARG A N 1
ATOM 1693 C CA . ARG B 2 61 ? 570.297 487.324 400.253 1.00 77.55 71 ARG A CA 1
ATOM 1694 C C . ARG B 2 61 ? 570.557 488.549 401.120 1.00 77.55 71 ARG A C 1
ATOM 1695 O O . ARG B 2 61 ? 570.073 489.645 400.810 1.00 77.55 71 ARG A O 1
ATOM 1703 N N . LYS B 2 62 ? 571.308 488.381 402.210 1.00 69.40 72 LYS A N 1
ATOM 1704 C CA . LYS B 2 62 ? 571.711 489.531 403.013 1.00 69.40 72 LYS A CA 1
ATOM 1705 C C . LYS B 2 62 ? 572.564 490.490 402.193 1.00 69.40 72 LYS A C 1
ATOM 1706 O O . LYS B 2 62 ? 572.418 491.717 402.298 1.00 69.40 72 LYS A O 1
ATOM 1712 N N . ALA B 2 63 ? 573.460 489.947 401.366 1.00 67.94 73 ALA A N 1
ATOM 1713 C CA . ALA B 2 63 ? 574.233 490.801 400.465 1.00 67.94 73 ALA A CA 1
ATOM 1714 C C . ALA B 2 63 ? 573.321 491.559 399.501 1.00 67.94 73 ALA A C 1
ATOM 1715 O O . ALA B 2 63 ? 573.542 492.747 399.224 1.00 67.94 73 ALA A O 1
ATOM 1717 N N . VAL B 2 64 ? 572.297 490.881 398.976 1.00 67.90 74 VAL A N 1
ATOM 1718 C CA . VAL B 2 64 ? 571.339 491.535 398.083 1.00 67.90 74 VAL A CA 1
ATOM 1719 C C . VAL B 2 64 ? 570.652 492.691 398.797 1.00 67.90 74 VAL A C 1
ATOM 1720 O O . VAL B 2 64 ? 570.471 493.777 398.234 1.00 67.90 74 VAL A O 1
ATOM 1724 N N . SER B 2 65 ? 570.233 492.459 400.042 1.00 66.36 75 SER A N 1
ATOM 1725 C CA . SER B 2 65 ? 569.575 493.512 400.808 1.00 66.36 75 SER A CA 1
ATOM 1726 C C . SER B 2 65 ? 570.505 494.699 401.022 1.00 66.36 75 SER A C 1
ATOM 1727 O O . SER B 2 65 ? 570.080 495.858 400.929 1.00 66.36 75 SER A O 1
ATOM 1730 N N . LYS B 2 66 ? 571.779 494.428 401.312 1.00 64.47 76 LYS A N 1
ATOM 1731 C CA . LYS B 2 66 ? 572.742 495.514 401.482 1.00 64.47 76 LYS A CA 1
ATOM 1732 C C . LYS B 2 66 ? 572.882 496.332 400.202 1.00 64.47 76 LYS A C 1
ATOM 1733 O O . LYS B 2 66 ? 572.883 497.571 400.238 1.00 64.47 76 LYS A O 1
ATOM 1739 N N . LEU B 2 67 ? 572.988 495.654 399.056 1.00 62.90 77 LEU A N 1
ATOM 1740 C CA . LEU B 2 67 ? 573.111 496.374 397.790 1.00 62.90 77 LEU A CA 1
ATOM 1741 C C . LEU B 2 67 ? 571.854 497.181 397.481 1.00 62.90 77 LEU A C 1
ATOM 1742 O O . LEU B 2 67 ? 571.940 498.298 396.955 1.00 62.90 77 LEU A O 1
ATOM 1747 N N . TYR B 2 68 ? 570.679 496.630 397.786 1.00 62.60 78 TYR A N 1
ATOM 1748 C CA . TYR B 2 68 ? 569.440 497.363 397.551 1.00 62.60 78 TYR A CA 1
ATOM 1749 C C . TYR B 2 68 ? 569.360 498.604 398.431 1.00 62.60 78 TYR A C 1
ATOM 1750 O O . TYR B 2 68 ? 568.893 499.661 397.987 1.00 62.60 78 TYR A O 1
ATOM 1759 N N . ALA B 2 69 ? 569.803 498.491 399.685 1.00 59.60 79 ALA A N 1
ATOM 1760 C CA . ALA B 2 69 ? 569.864 499.664 400.550 1.00 59.60 79 ALA A CA 1
ATOM 1761 C C . ALA B 2 69 ? 570.809 500.711 399.978 1.00 59.60 79 ALA A C 1
ATOM 1762 O O . ALA B 2 69 ? 570.509 501.912 400.002 1.00 59.60 79 ALA A O 1
ATOM 1764 N N . SER B 2 70 ? 571.954 500.271 399.452 1.00 59.16 80 SER A N 1
ATOM 1765 C CA . SER B 2 70 ? 572.881 501.196 398.806 1.00 59.16 80 SER A CA 1
ATOM 1766 C C . SER B 2 70 ? 572.219 501.925 397.640 1.00 59.16 80 SER A C 1
ATOM 1767 O O . SER B 2 70 ? 572.348 503.152 397.502 1.00 59.16 80 SER A O 1
ATOM 1770 N N . LYS B 2 71 ? 571.504 501.182 396.796 1.00 59.70 81 LYS A N 1
ATOM 1771 C CA . LYS B 2 71 ? 570.824 501.783 395.652 1.00 59.70 81 LYS A CA 1
ATOM 1772 C C . LYS B 2 71 ? 569.792 502.808 396.103 1.00 59.70 81 LYS A C 1
ATOM 1773 O O . LYS B 2 71 ? 569.725 503.923 395.567 1.00 59.70 81 LYS A O 1
ATOM 1779 N N . ALA B 2 72 ? 568.973 502.442 397.091 1.00 57.83 82 ALA A N 1
ATOM 1780 C CA . ALA B 2 72 ? 567.939 503.351 397.570 1.00 57.83 82 ALA A CA 1
ATOM 1781 C C . ALA B 2 72 ? 568.549 504.612 398.159 1.00 57.83 82 ALA A C 1
ATOM 1782 O O . ALA B 2 72 ? 568.020 505.714 397.976 1.00 57.83 82 ALA A O 1
ATOM 1784 N N . HIS B 2 73 ? 569.668 504.472 398.868 1.00 56.92 83 HIS A N 1
ATOM 1785 C CA . HIS B 2 73 ? 570.307 505.628 399.484 1.00 56.92 83 HIS A CA 1
ATOM 1786 C C . HIS B 2 73 ? 570.881 506.573 398.432 1.00 56.92 83 HIS A C 1
ATOM 1787 O O . HIS B 2 73 ? 570.761 507.804 398.551 1.00 56.92 83 HIS A O 1
ATOM 1794 N N . MET B 2 74 ? 571.519 506.017 397.398 1.00 57.25 84 MET A N 1
ATOM 1795 C CA . MET B 2 74 ? 572.002 506.856 396.306 1.00 57.25 84 MET A CA 1
ATOM 1796 C C . MET B 2 74 ? 570.847 507.574 395.617 1.00 57.25 84 MET A C 1
ATOM 1797 O O . MET B 2 74 ? 570.943 508.767 395.297 1.00 57.25 84 MET A O 1
ATOM 1802 N N . ASN B 2 75 ? 569.737 506.866 395.400 1.00 59.68 85 ASN A N 1
ATOM 1803 C CA . ASN B 2 75 ? 568.562 507.507 394.823 1.00 59.68 85 ASN A CA 1
ATOM 1804 C C . ASN B 2 75 ? 568.072 508.642 395.713 1.00 59.68 85 ASN A C 1
ATOM 1805 O O . ASN B 2 75 ? 567.684 509.707 395.221 1.00 59.68 85 ASN A O 1
ATOM 1810 N N . SER B 2 76 ? 568.089 508.430 397.029 1.00 56.68 86 SER A N 1
ATOM 1811 C CA . SER B 2 76 ? 567.608 509.444 397.962 1.00 56.68 86 SER A CA 1
ATOM 1812 C C . SER B 2 76 ? 568.448 510.712 397.883 1.00 56.68 86 SER A C 1
ATOM 1813 O O . SER B 2 76 ? 567.912 511.826 397.844 1.00 56.68 86 SER A O 1
ATOM 1816 N N . VAL B 2 77 ? 569.774 510.562 397.870 1.00 55.63 87 VAL A N 1
ATOM 1817 C CA . VAL B 2 77 ? 570.605 511.762 397.797 1.00 55.63 87 VAL A CA 1
ATOM 1818 C C . VAL B 2 77 ? 570.437 512.446 396.441 1.00 55.63 87 VAL A C 1
ATOM 1819 O O . VAL B 2 77 ? 570.482 513.684 396.349 1.00 55.63 87 VAL A O 1
ATOM 1823 N N . LEU B 2 78 ? 570.221 511.669 395.376 1.00 56.66 88 LEU A N 1
ATOM 1824 C CA . LEU B 2 78 ? 569.925 512.268 394.076 1.00 56.66 88 LEU A CA 1
ATOM 1825 C C . LEU B 2 78 ? 568.656 513.115 394.122 1.00 56.66 88 LEU A C 1
ATOM 1826 O O . LEU B 2 78 ? 568.632 514.251 393.621 1.00 56.66 88 LEU A O 1
ATOM 1831 N N . MET B 2 79 ? 567.589 512.578 394.718 1.00 56.82 89 MET A N 1
ATOM 1832 C CA . MET B 2 79 ? 566.351 513.342 394.841 1.00 56.82 89 MET A CA 1
ATOM 1833 C C . MET B 2 79 ? 566.559 514.591 395.684 1.00 56.82 89 MET A C 1
ATOM 1834 O O . MET B 2 79 ? 565.973 515.639 395.398 1.00 56.82 89 MET A O 1
ATOM 1839 N N . GLY B 2 80 ? 567.376 514.495 396.733 1.00 57.78 90 GLY A N 1
ATOM 1840 C CA . GLY B 2 80 ? 567.670 515.678 397.528 1.00 57.78 90 GLY A CA 1
ATOM 1841 C C . GLY B 2 80 ? 568.353 516.766 396.722 1.00 57.78 90 GLY A C 1
ATOM 1842 O O . GLY B 2 80 ? 568.016 517.950 396.840 1.00 57.78 90 GLY A O 1
ATOM 1843 N N . MET B 2 81 ? 569.325 516.382 395.890 1.00 59.84 91 MET A N 1
ATOM 1844 C CA . MET B 2 81 ? 569.994 517.362 395.038 1.00 59.84 91 MET A CA 1
ATOM 1845 C C . MET B 2 81 ? 569.015 518.012 394.064 1.00 59.84 91 MET A C 1
ATOM 1846 O O . MET B 2 81 ? 569.033 519.239 393.872 1.00 59.84 91 MET A O 1
ATOM 1851 N N . LYS B 2 82 ? 568.152 517.205 393.441 1.00 57.43 92 LYS A N 1
ATOM 1852 C CA . LYS B 2 82 ? 567.156 517.765 392.527 1.00 57.43 92 LYS A CA 1
ATOM 1853 C C . LYS B 2 82 ? 566.215 518.716 393.257 1.00 57.43 92 LYS A C 1
ATOM 1854 O O . LYS B 2 82 ? 565.845 519.774 392.729 1.00 57.43 92 LYS A O 1
ATOM 1860 N N . ASN B 2 83 ? 565.823 518.352 394.479 1.00 60.04 93 ASN A N 1
ATOM 1861 C CA . ASN B 2 83 ? 564.983 519.215 395.299 1.00 60.04 93 ASN A CA 1
ATOM 1862 C C . ASN B 2 83 ? 565.652 520.554 395.559 1.00 60.04 93 ASN A C 1
ATOM 1863 O O . ASN B 2 83 ? 565.008 521.607 395.471 1.00 60.04 93 ASN A O 1
ATOM 1868 N N . GLN B 2 84 ? 566.937 520.532 395.911 1.00 63.21 94 GLN A N 1
ATOM 1869 C CA . GLN B 2 84 ? 567.625 521.786 396.193 1.00 63.21 94 GLN A CA 1
ATOM 1870 C C . GLN B 2 84 ? 567.725 522.649 394.944 1.00 63.21 94 GLN A C 1
ATOM 1871 O O . GLN B 2 84 ? 567.595 523.878 395.020 1.00 63.21 94 GLN A O 1
ATOM 1877 N N . LEU B 2 85 ? 567.951 522.027 393.784 1.00 61.68 95 LEU A N 1
ATOM 1878 C CA . LEU B 2 85 ? 567.950 522.795 392.541 1.00 61.68 95 LEU A CA 1
ATOM 1879 C C . LEU B 2 85 ? 566.598 523.457 392.305 1.00 61.68 95 LEU A C 1
ATOM 1880 O O . LEU B 2 85 ? 566.526 524.641 391.944 1.00 61.68 95 LEU A O 1
ATOM 1885 N N . ALA B 2 86 ? 565.513 522.707 392.517 1.00 59.74 96 ALA A N 1
ATOM 1886 C CA . ALA B 2 86 ? 564.180 523.271 392.334 1.00 59.74 96 ALA A CA 1
ATOM 1887 C C . ALA B 2 86 ? 563.936 524.436 393.283 1.00 59.74 96 ALA A C 1
ATOM 1888 O O . ALA B 2 86 ? 563.377 525.465 392.886 1.00 59.74 96 ALA A O 1
ATOM 1890 N N . VAL B 2 87 ? 564.350 524.292 394.544 1.00 60.06 97 VAL A N 1
ATOM 1891 C CA . VAL B 2 87 ? 564.146 525.356 395.527 1.00 60.06 97 VAL A CA 1
ATOM 1892 C C . VAL B 2 87 ? 564.936 526.603 395.143 1.00 60.06 97 VAL A C 1
ATOM 1893 O O . VAL B 2 87 ? 564.430 527.731 395.227 1.00 60.06 97 VAL A O 1
ATOM 1897 N N . LEU B 2 88 ? 566.190 526.419 394.720 1.00 63.34 98 LEU A N 1
ATOM 1898 C CA . LEU B 2 88 ? 567.009 527.553 394.302 1.00 63.34 98 LEU A CA 1
ATOM 1899 C C . LEU B 2 88 ? 566.369 528.290 393.134 1.00 63.34 98 LEU A C 1
ATOM 1900 O O . LEU B 2 88 ? 566.320 529.527 393.113 1.00 63.34 98 LEU A O 1
ATOM 1905 N N . ARG B 2 89 ? 565.867 527.540 392.155 1.00 65.84 99 ARG A N 1
ATOM 1906 C CA . ARG B 2 89 ? 565.247 528.164 390.992 1.00 65.84 99 ARG A CA 1
ATOM 1907 C C . ARG B 2 89 ? 563.942 528.863 391.361 1.00 65.84 99 ARG A C 1
ATOM 1908 O O . ARG B 2 89 ? 563.617 529.921 390.806 1.00 65.84 99 ARG A O 1
ATOM 1916 N N . VAL B 2 90 ? 563.195 528.304 392.314 1.00 61.55 100 VAL A N 1
ATOM 1917 C CA . VAL B 2 90 ? 561.984 528.965 392.798 1.00 61.55 100 VAL A CA 1
ATOM 1918 C C . VAL B 2 90 ? 562.333 530.300 393.443 1.00 61.55 100 VAL A C 1
ATOM 1919 O O . VAL B 2 90 ? 561.664 531.318 393.216 1.00 61.55 100 VAL A O 1
ATOM 1923 N N . ALA B 2 91 ? 563.388 530.316 394.260 1.00 61.70 101 ALA A N 1
ATOM 1924 C CA . ALA B 2 91 ? 563.808 531.561 394.896 1.00 61.70 101 ALA A CA 1
ATOM 1925 C C . ALA B 2 91 ? 564.251 532.589 393.861 1.00 61.70 101 ALA A C 1
ATOM 1926 O O . ALA B 2 91 ? 563.942 533.783 393.983 1.00 61.70 101 ALA A O 1
ATOM 1928 N N . GLY B 2 92 ? 564.985 532.146 392.839 1.00 63.50 102 GLY A N 1
ATOM 1929 C CA . GLY B 2 92 ? 565.374 533.060 391.776 1.00 63.50 102 GLY A CA 1
ATOM 1930 C C . GLY B 2 92 ? 564.180 533.645 391.046 1.00 63.50 102 GLY A C 1
ATOM 1931 O O . GLY B 2 92 ? 564.152 534.839 390.730 1.00 63.50 102 GLY A O 1
ATOM 1932 N N . SER B 2 93 ? 563.174 532.812 390.771 1.00 62.69 103 SER A N 1
ATOM 1933 C CA . SER B 2 93 ? 561.957 533.306 390.134 1.00 62.69 103 SER A CA 1
ATOM 1934 C C . SER B 2 93 ? 561.241 534.315 391.021 1.00 62.69 103 SER A C 1
ATOM 1935 O O . SER B 2 93 ? 560.704 535.314 390.531 1.00 62.69 103 SER A O 1
ATOM 1938 N N . LEU B 2 94 ? 561.216 534.065 392.332 1.00 64.33 104 LEU A N 1
ATOM 1939 C CA . LEU B 2 94 ? 560.595 535.014 393.251 1.00 64.33 104 LEU A CA 1
ATOM 1940 C C . LEU B 2 94 ? 561.323 536.354 393.237 1.00 64.33 104 LEU A C 1
ATOM 1941 O O . LEU B 2 94 ? 560.689 537.416 393.251 1.00 64.33 104 LEU A O 1
ATOM 1946 N N . GLN B 2 95 ? 562.658 536.323 393.213 1.00 66.35 105 GLN A N 1
ATOM 1947 C CA . GLN B 2 95 ? 563.419 537.569 393.142 1.00 66.35 105 GLN A CA 1
ATOM 1948 C C . GLN B 2 95 ? 563.144 538.311 391.838 1.00 66.35 105 GLN A C 1
ATOM 1949 O O . GLN B 2 95 ? 562.986 539.542 391.829 1.00 66.35 105 GLN A O 1
ATOM 1955 N N . LYS B 2 96 ? 563.088 537.578 390.723 1.00 67.51 106 LYS A N 1
ATOM 1956 C CA . LYS B 2 96 ? 562.776 538.208 389.444 1.00 67.51 106 LYS A CA 1
ATOM 1957 C C . LYS B 2 96 ? 561.393 538.842 389.470 1.00 67.51 106 LYS A C 1
ATOM 1958 O O . LYS B 2 96 ? 561.194 539.941 388.938 1.00 67.51 106 LYS A O 1
ATOM 1964 N N . SER B 2 97 ? 560.422 538.163 390.083 1.00 64.60 107 SER A N 1
ATOM 1965 C CA . SER B 2 97 ? 559.090 538.740 390.216 1.00 64.60 107 SER A CA 1
ATOM 1966 C C . SER B 2 97 ? 559.118 540.003 391.067 1.00 64.60 107 SER A C 1
ATOM 1967 O O . SER B 2 97 ? 558.443 540.987 390.751 1.00 64.60 107 SER A O 1
ATOM 1970 N N . THR B 2 98 ? 559.895 539.992 392.153 1.00 68.57 108 THR A N 1
ATOM 1971 C CA . THR B 2 98 ? 559.992 541.172 393.009 1.00 68.57 108 THR A CA 1
ATOM 1972 C C . THR B 2 98 ? 560.596 542.358 392.264 1.00 68.57 108 THR A C 1
ATOM 1973 O O . THR B 2 98 ? 560.213 543.511 392.510 1.00 68.57 108 THR A O 1
ATOM 1977 N N . GLU B 2 99 ? 561.542 542.098 391.359 1.00 73.11 109 GLU A N 1
ATOM 1978 C CA . GLU B 2 99 ? 562.154 543.196 390.611 1.00 73.11 109 GLU A CA 1
ATOM 1979 C C . GLU B 2 99 ? 561.119 543.954 389.783 1.00 73.11 109 GLU A C 1
ATOM 1980 O O . GLU B 2 99 ? 560.986 545.180 389.909 1.00 73.11 109 GLU A O 1
ATOM 1986 N N . VAL B 2 100 ? 560.360 543.240 388.945 1.00 72.46 110 VAL A N 1
ATOM 1987 C CA . VAL B 2 100 ? 559.309 543.886 388.168 1.00 72.46 110 VAL A CA 1
ATOM 1988 C C . VAL B 2 100 ? 558.212 544.422 389.071 1.00 72.46 110 VAL A C 1
ATOM 1989 O O . VAL B 2 100 ? 557.571 545.425 388.740 1.00 72.46 110 VAL A O 1
ATOM 1993 N N . MET B 2 101 ? 557.994 543.783 390.221 1.00 68.91 111 MET A N 1
ATOM 1994 C CA . MET B 2 101 ? 557.041 544.292 391.195 1.00 68.91 111 MET A CA 1
ATOM 1995 C C . MET B 2 101 ? 557.380 545.720 391.592 1.00 68.91 111 MET A C 1
ATOM 1996 O O . MET B 2 101 ? 556.551 546.631 391.467 1.00 68.91 111 MET A O 1
ATOM 2001 N N . LYS B 2 102 ? 558.611 545.930 392.056 1.00 70.16 112 LYS A N 1
ATOM 2002 C CA . LYS B 2 102 ? 559.048 547.270 392.426 1.00 70.16 112 LYS A CA 1
ATOM 2003 C C . LYS B 2 102 ? 559.037 548.207 391.227 1.00 70.16 112 LYS A C 1
ATOM 2004 O O . LYS B 2 102 ? 558.600 549.360 391.346 1.00 70.16 112 LYS A O 1
ATOM 2010 N N . ALA B 2 103 ? 559.488 547.722 390.067 1.00 72.06 113 ALA A N 1
ATOM 2011 C CA . ALA B 2 103 ? 559.580 548.581 388.890 1.00 72.06 113 ALA A CA 1
ATOM 2012 C C . ALA B 2 103 ? 558.216 549.125 388.486 1.00 72.06 113 ALA A C 1
ATOM 2013 O O . ALA B 2 103 ? 558.087 550.310 388.158 1.00 72.06 113 ALA A O 1
ATOM 2015 N N . MET B 2 104 ? 557.183 548.281 388.509 1.00 72.29 114 MET A N 1
ATOM 2016 C CA . MET B 2 104 ? 555.866 548.721 388.068 1.00 72.29 114 MET A CA 1
ATOM 2017 C C . MET B 2 104 ? 555.079 549.389 389.190 1.00 72.29 114 MET A C 1
ATOM 2018 O O . MET B 2 104 ? 554.136 550.138 388.916 1.00 72.29 114 MET A O 1
ATOM 2023 N N . GLN B 2 105 ? 555.431 549.142 390.452 1.00 72.96 115 GLN A N 1
ATOM 2024 C CA . GLN B 2 105 ? 554.808 549.920 391.515 1.00 72.96 115 GLN A CA 1
ATOM 2025 C C . GLN B 2 105 ? 555.466 551.277 391.715 1.00 72.96 115 GLN A C 1
ATOM 2026 O O . GLN B 2 105 ? 554.922 552.107 392.450 1.00 72.96 115 GLN A O 1
ATOM 2032 N N . SER B 2 106 ? 556.618 551.521 391.085 1.00 76.49 116 SER A N 1
ATOM 2033 C CA . SER B 2 106 ? 557.322 552.783 391.280 1.00 76.49 116 SER A CA 1
ATOM 2034 C C . SER B 2 106 ? 556.556 553.989 390.743 1.00 76.49 116 SER A C 1
ATOM 2035 O O . SER B 2 106 ? 556.816 555.111 391.189 1.00 76.49 116 SER A O 1
ATOM 2038 N N . LEU B 2 107 ? 555.628 553.795 389.804 1.00 76.33 117 LEU A N 1
ATOM 2039 C CA . LEU B 2 107 ? 554.963 554.941 389.184 1.00 76.33 117 LEU A CA 1
ATOM 2040 C C . LEU B 2 107 ? 553.979 555.605 390.139 1.00 76.33 117 LEU A C 1
ATOM 2041 O O . LEU B 2 107 ? 554.070 556.812 390.396 1.00 76.33 117 LEU A O 1
ATOM 2046 N N . VAL B 2 108 ? 553.030 554.842 390.671 1.00 75.97 118 VAL A N 1
ATOM 2047 C CA . VAL B 2 108 ? 551.982 555.377 391.532 1.00 75.97 118 VAL A CA 1
ATOM 2048 C C . VAL B 2 108 ? 552.382 555.159 392.984 1.00 75.97 118 VAL A C 1
ATOM 2049 O O .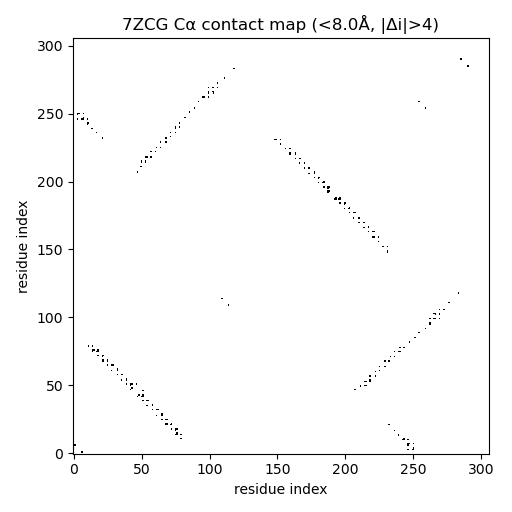 VAL B 2 108 ? 552.815 554.062 393.363 1.00 75.97 118 VAL A O 1
ATOM 2053 N N . LYS B 2 109 ? 552.261 556.208 393.793 1.00 75.46 119 LYS A N 1
ATOM 2054 C CA . LYS B 2 109 ? 552.687 556.180 395.183 1.00 75.46 119 LYS A CA 1
ATOM 2055 C C . LYS B 2 109 ? 551.551 556.651 396.082 1.00 75.46 119 LYS A C 1
ATOM 2056 O O . LYS B 2 109 ? 550.512 557.127 395.618 1.00 75.46 119 LYS A O 1
ATOM 2062 N N . ILE B 2 110 ? 551.776 556.510 397.389 1.00 75.22 120 ILE A N 1
ATOM 2063 C CA . ILE B 2 110 ? 550.723 556.800 398.366 1.00 75.22 120 ILE A CA 1
ATOM 2064 C C . ILE B 2 110 ? 550.277 558.260 398.352 1.00 75.22 120 ILE A C 1
ATOM 2065 O O . ILE B 2 110 ? 549.059 558.507 398.350 1.00 75.22 120 ILE A O 1
ATOM 2070 N N . PRO B 2 111 ? 551.169 559.259 398.376 1.00 78.54 121 PRO A N 1
ATOM 2071 C CA . PRO B 2 111 ? 550.677 560.645 398.513 1.00 78.54 121 PRO A CA 1
ATOM 2072 C C . PRO B 2 111 ? 549.794 561.106 397.364 1.00 78.54 121 PRO A C 1
ATOM 2073 O O . PRO B 2 111 ? 548.706 561.656 397.600 1.00 78.54 121 PRO A O 1
ATOM 2077 N N . GLU B 2 112 ? 550.230 560.904 396.118 1.00 80.39 122 GLU A N 1
ATOM 2078 C CA . GLU B 2 112 ? 549.467 561.420 394.987 1.00 80.39 122 GLU A CA 1
ATOM 2079 C C . GLU B 2 112 ? 548.159 560.665 394.791 1.00 80.39 122 GLU A C 1
ATOM 2080 O O . GLU B 2 112 ? 547.255 561.170 394.116 1.00 80.39 122 GLU A O 1
ATOM 2086 N N . ILE B 2 113 ? 548.031 559.470 395.363 1.00 74.97 123 ILE A N 1
ATOM 2087 C CA . ILE B 2 113 ? 546.753 558.774 395.291 1.00 74.97 123 ILE A CA 1
ATOM 2088 C C . ILE B 2 113 ? 545.860 559.135 396.476 1.00 74.97 123 ILE A C 1
ATOM 2089 O O . ILE B 2 113 ? 544.635 559.103 396.357 1.00 74.97 123 ILE A O 1
ATOM 2094 N N . GLN B 2 114 ? 546.442 559.522 397.614 1.00 75.98 124 GLN A N 1
ATOM 2095 C CA . GLN B 2 114 ? 545.620 560.025 398.709 1.00 75.98 124 GLN A CA 1
ATOM 2096 C C . GLN B 2 114 ? 545.074 561.413 398.396 1.00 75.98 124 GLN A C 1
ATOM 2097 O O . GLN B 2 114 ? 543.973 561.769 398.846 1.00 75.98 124 GLN A O 1
ATOM 2103 N N . ALA B 2 115 ? 545.819 562.204 397.621 1.00 75.70 125 ALA A N 1
ATOM 2104 C CA . ALA B 2 115 ? 545.271 563.463 397.129 1.00 75.70 125 ALA A CA 1
ATOM 2105 C C . ALA B 2 115 ? 544.020 563.216 396.296 1.00 75.70 125 ALA A C 1
ATOM 2106 O O . ALA B 2 115 ? 543.009 563.909 396.455 1.00 75.70 125 ALA A O 1
ATOM 2108 N N . THR B 2 116 ? 544.064 562.211 395.416 1.00 74.54 126 THR A N 1
ATOM 2109 C CA . THR B 2 116 ? 542.876 561.840 394.653 1.00 74.54 126 THR A CA 1
ATOM 2110 C C . THR B 2 116 ? 541.788 561.270 395.554 1.00 74.54 126 THR A C 1
ATOM 2111 O O . THR B 2 116 ? 540.599 561.479 395.291 1.00 74.54 126 THR A O 1
ATOM 2115 N N . MET B 2 117 ? 542.178 560.532 396.596 1.00 74.28 127 MET A N 1
ATOM 2116 C CA . MET B 2 117 ? 541.218 560.054 397.584 1.00 74.28 127 MET A CA 1
ATOM 2117 C C . MET B 2 117 ? 540.364 561.212 398.077 1.00 74.28 127 MET A C 1
ATOM 2118 O O . MET B 2 117 ? 539.133 561.220 397.931 1.00 74.28 127 MET A O 1
ATOM 2123 N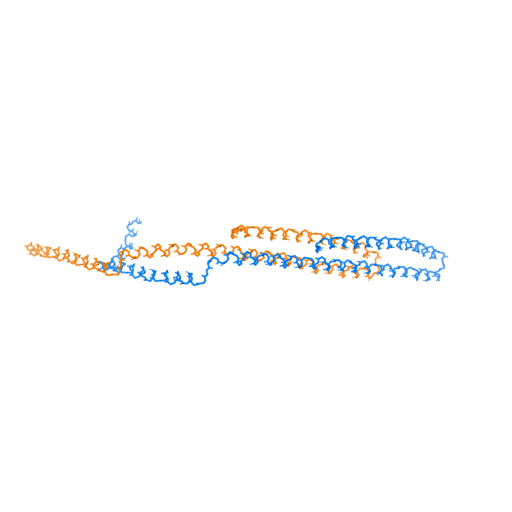 N . ARG B 2 118 ? 541.030 562.222 398.643 1.00 73.71 128 ARG A N 1
A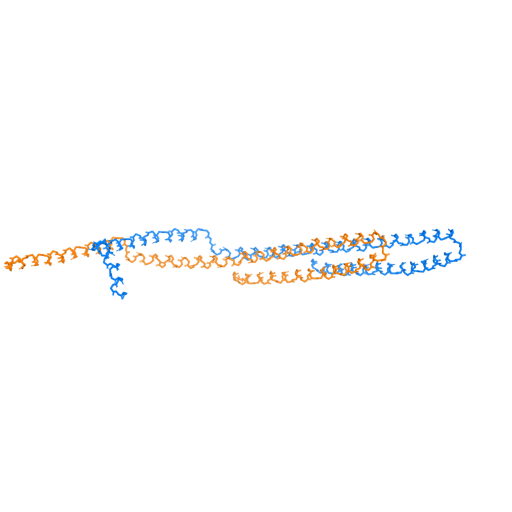TOM 2124 C CA . ARG B 2 118 ? 540.354 563.386 399.203 1.00 73.71 128 ARG A CA 1
ATOM 2125 C C . ARG B 2 118 ? 539.602 564.170 398.135 1.00 73.71 128 ARG A C 1
ATOM 2126 O O . ARG B 2 118 ? 538.501 564.675 398.390 1.00 73.71 128 ARG A O 1
ATOM 2134 N N . GLU B 2 119 ? 540.182 564.292 396.939 1.00 74.19 129 GLU A N 1
ATOM 2135 C CA . GLU B 2 119 ? 539.531 565.053 395.881 1.00 74.19 129 GLU A CA 1
ATOM 2136 C C . GLU B 2 119 ? 538.207 564.415 395.487 1.00 74.19 129 GLU A C 1
ATOM 2137 O O . GLU B 2 119 ? 537.184 565.102 395.382 1.00 74.19 129 GLU A O 1
ATOM 2143 N N . LEU B 2 120 ? 538.202 563.097 395.273 1.00 68.81 130 LEU A N 1
ATOM 2144 C CA . LEU B 2 120 ? 536.957 562.421 394.926 1.00 68.81 130 LEU A CA 1
ATOM 2145 C C . LEU B 2 120 ? 535.966 562.505 396.077 1.00 68.81 130 LEU A C 1
ATOM 2146 O O . LEU B 2 120 ? 534.761 562.693 395.858 1.00 68.81 130 LEU A O 1
ATOM 2151 N N . SER B 2 121 ? 536.454 562.374 397.314 1.00 69.60 131 SER A N 1
ATOM 2152 C CA . SER B 2 121 ? 535.559 562.488 398.460 1.00 69.60 131 SER A CA 1
ATOM 2153 C C . SER B 2 121 ? 534.850 563.835 398.470 1.00 69.60 131 SER A C 1
ATOM 2154 O O . SER B 2 121 ? 533.632 563.899 398.662 1.00 69.60 131 SER A O 1
ATOM 2157 N N . LYS B 2 122 ? 535.587 564.921 398.231 1.00 68.54 132 LYS A N 1
ATOM 2158 C CA . LYS B 2 122 ? 534.977 566.248 398.274 1.00 68.54 132 LYS A CA 1
ATOM 2159 C C . LYS B 2 122 ? 534.068 566.492 397.071 1.00 68.54 132 LYS A C 1
ATOM 2160 O O . LYS B 2 122 ? 533.010 567.126 397.202 1.00 68.54 132 LYS A O 1
ATOM 2166 N N . GLU B 2 123 ? 534.451 565.993 395.891 1.00 70.21 133 GLU A N 1
ATOM 2167 C CA . GLU B 2 123 ? 533.583 566.137 394.726 1.00 70.21 133 GLU A CA 1
ATOM 2168 C C . GLU B 2 123 ? 532.257 565.421 394.936 1.00 70.21 133 GLU A C 1
ATOM 2169 O O . GLU B 2 123 ? 531.195 565.958 394.603 1.00 70.21 133 GLU A O 1
ATOM 2175 N N . MET B 2 124 ? 532.292 564.210 395.496 1.00 70.04 134 MET A N 1
ATOM 2176 C CA . MET B 2 124 ? 531.044 563.515 395.788 1.00 70.04 134 MET A CA 1
ATOM 2177 C C . MET B 2 124 ? 530.287 564.179 396.930 1.00 70.04 134 MET A C 1
ATOM 2178 O O . MET B 2 124 ? 529.051 564.176 396.933 1.00 70.04 134 MET A O 1
ATOM 2183 N N . MET B 2 125 ? 531.007 564.760 397.892 1.00 71.03 135 MET A N 1
ATOM 2184 C CA . MET B 2 125 ? 530.367 565.529 398.954 1.00 71.03 135 MET A CA 1
ATOM 2185 C C . MET B 2 125 ? 529.510 566.641 398.368 1.00 71.03 135 MET A C 1
ATOM 2186 O O . MET B 2 125 ? 528.361 566.838 398.779 1.00 71.03 135 MET A O 1
ATOM 2191 N N . LYS B 2 126 ? 530.057 567.378 397.400 1.00 66.71 136 LYS A N 1
ATOM 2192 C CA . LYS B 2 126 ? 529.303 568.447 396.752 1.00 66.71 136 LYS A CA 1
ATOM 2193 C C . LYS B 2 126 ? 528.198 567.912 395.845 1.00 66.71 136 LYS A C 1
ATOM 2194 O O . LYS B 2 126 ? 527.089 568.470 395.820 1.00 66.71 136 LYS A O 1
ATOM 2200 N N . ALA B 2 127 ? 528.483 566.848 395.092 1.00 64.92 137 ALA A N 1
ATOM 2201 C CA . ALA B 2 127 ? 527.500 566.305 394.163 1.00 64.92 137 ALA A CA 1
ATOM 2202 C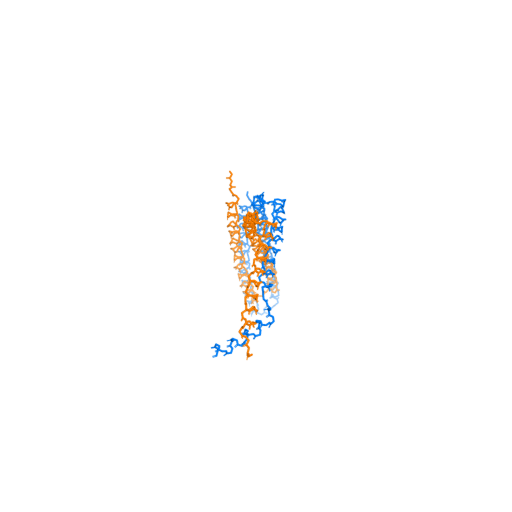 C . ALA B 2 127 ? 526.268 565.791 394.894 1.00 64.92 137 ALA A C 1
ATOM 2203 O O . ALA B 2 127 ? 525.139 565.985 394.430 1.00 64.92 137 ALA A O 1
ATOM 2205 N N . GLY B 2 128 ? 526.465 565.126 396.033 1.00 67.91 138 GLY A N 1
ATOM 2206 C CA . GLY B 2 128 ? 525.333 564.611 396.780 1.00 67.91 138 GLY A CA 1
ATOM 2207 C C . GLY B 2 128 ? 524.407 565.708 397.266 1.00 67.91 138 GLY A C 1
ATOM 2208 O O . GLY B 2 128 ? 523.185 565.594 397.157 1.00 67.91 138 GLY A O 1
ATOM 2209 N N . ILE B 2 129 ? 524.975 566.794 397.797 1.00 64.46 139 ILE A N 1
ATOM 2210 C CA . ILE B 2 129 ? 524.136 567.877 398.296 1.00 64.46 139 ILE A CA 1
ATOM 2211 C C . ILE B 2 129 ? 523.441 568.593 397.143 1.00 64.46 139 ILE A C 1
ATOM 2212 O O . ILE B 2 129 ? 522.284 569.009 397.269 1.00 64.46 139 ILE A O 1
ATOM 2217 N N . ILE B 2 130 ? 524.115 568.736 395.997 1.00 64.61 140 ILE A N 1
ATOM 2218 C CA . ILE B 2 130 ? 523.455 569.363 394.853 1.00 64.61 140 ILE A CA 1
ATOM 2219 C C . ILE B 2 130 ? 522.284 568.509 394.373 1.00 64.61 140 ILE A C 1
ATOM 2220 O O . ILE B 2 130 ? 521.180 569.019 394.125 1.00 64.61 140 ILE A O 1
ATOM 2225 N N . GLU B 2 131 ? 522.500 567.198 394.248 1.00 67.51 141 GLU A N 1
ATOM 2226 C CA . GLU B 2 131 ? 521.426 566.309 393.821 1.00 67.51 141 GLU A CA 1
ATOM 2227 C C . GLU B 2 131 ? 520.276 566.320 394.817 1.00 67.51 141 GLU A C 1
ATOM 2228 O O . GLU B 2 131 ? 519.102 566.317 394.423 1.00 67.51 141 GLU A O 1
ATOM 2234 N N . GLU B 2 132 ? 520.591 566.331 396.114 1.00 70.66 142 GLU A N 1
ATOM 2235 C CA . GLU B 2 132 ? 519.547 566.393 397.127 1.00 70.66 142 GLU A CA 1
ATOM 2236 C C . GLU B 2 132 ? 518.766 567.696 397.046 1.00 70.66 142 GLU A C 1
ATOM 2237 O O . GLU B 2 132 ? 517.546 567.695 397.231 1.00 70.66 142 GLU A O 1
ATOM 2243 N N . MET B 2 133 ? 519.444 568.815 396.781 1.00 69.00 143 MET A N 1
ATOM 2244 C CA . MET B 2 133 ? 518.740 570.086 396.648 1.00 69.00 143 MET A CA 1
ATOM 2245 C C . MET B 2 133 ? 517.784 570.063 395.463 1.00 69.00 143 MET A C 1
ATOM 2246 O O . MET B 2 133 ? 516.639 570.522 395.565 1.00 69.00 143 MET A O 1
ATOM 2251 N N . LEU B 2 134 ? 518.237 569.534 394.322 1.00 67.44 144 LEU A N 1
ATOM 2252 C CA . LEU B 2 134 ? 517.341 569.438 393.169 1.00 67.44 144 LEU A CA 1
ATOM 2253 C C . LEU B 2 134 ? 516.158 568.518 393.455 1.00 67.44 144 LEU A C 1
ATOM 2254 O O . LEU B 2 134 ? 515.011 568.843 393.118 1.00 67.44 144 LEU A O 1
ATOM 2259 N N . GLU B 2 135 ? 516.411 567.369 394.084 1.00 70.74 145 GLU A N 1
ATOM 2260 C CA . GLU B 2 135 ? 515.318 566.459 394.405 1.00 70.74 145 GLU A CA 1
ATOM 2261 C C . GLU B 2 135 ? 514.321 567.110 395.355 1.00 70.74 145 GLU A C 1
ATOM 2262 O O . GLU B 2 135 ? 513.106 566.981 395.173 1.00 70.74 145 GLU A O 1
ATOM 2268 N N . ASP B 2 136 ? 514.816 567.829 396.364 1.00 69.91 146 ASP A N 1
ATOM 2269 C CA . ASP B 2 136 ? 513.930 568.465 397.329 1.00 69.91 146 ASP A CA 1
ATOM 2270 C C . ASP B 2 136 ? 513.115 569.582 396.689 1.00 69.91 146 ASP A C 1
ATOM 2271 O O . ASP B 2 136 ? 511.917 569.714 396.963 1.00 69.91 146 ASP A O 1
ATOM 2276 N N . THR B 2 137 ? 513.739 570.396 395.832 1.00 65.62 147 THR A N 1
ATOM 2277 C CA . THR B 2 137 ? 512.988 571.483 395.212 1.00 65.62 147 THR A CA 1
ATOM 2278 C C . THR B 2 137 ? 511.972 570.960 394.209 1.00 65.62 147 THR A C 1
ATOM 2279 O O . THR B 2 137 ? 510.929 571.592 394.004 1.00 65.62 147 THR A O 1
ATOM 2283 N N . PHE B 2 138 ? 512.248 569.823 393.568 1.00 65.30 148 PHE A N 1
ATOM 2284 C CA . PHE B 2 138 ? 511.259 569.279 392.648 1.00 65.30 148 PHE A CA 1
ATOM 2285 C C . PHE B 2 138 ? 510.164 568.517 393.379 1.00 65.30 148 PHE A C 1
ATOM 2286 O O . PHE B 2 138 ? 509.039 568.425 392.876 1.00 65.30 148 PHE A O 1
ATOM 2294 N N . GLU B 2 139 ? 510.462 567.974 394.559 1.00 70.04 149 GLU A N 1
ATOM 2295 C CA . GLU B 2 139 ? 509.438 567.323 395.363 1.00 70.04 149 GLU A CA 1
ATOM 2296 C C . GLU B 2 139 ? 508.622 568.303 396.197 1.00 70.04 149 GLU A C 1
ATOM 2297 O O . GLU B 2 139 ? 507.561 567.922 396.704 1.00 70.04 149 GLU A O 1
ATOM 2303 N N . SER B 2 140 ? 509.079 569.545 396.341 1.00 70.70 150 SER A N 1
ATOM 2304 C CA . SER B 2 140 ? 508.321 570.578 397.035 1.00 70.70 150 SER A CA 1
ATOM 2305 C C . SER B 2 140 ? 507.223 571.178 396.172 1.00 70.70 150 SER A C 1
ATOM 2306 O O . SER B 2 140 ? 506.460 572.020 396.659 1.00 70.70 150 SER A O 1
ATOM 2309 N N . MET B 2 141 ? 507.135 570.770 394.906 1.00 72.84 151 MET A N 1
ATOM 2310 C CA . MET B 2 141 ? 506.224 571.423 393.976 1.00 72.84 151 MET A CA 1
ATOM 2311 C C . MET B 2 141 ? 504.769 571.184 394.366 1.00 72.84 151 MET A C 1
ATOM 2312 O O . MET B 2 141 ? 503.987 572.133 394.500 1.00 72.84 151 MET A O 1
ATOM 2317 N N . ASP B 2 142 ? 504.401 569.927 394.598 1.00 81.20 152 ASP A N 1
ATOM 2318 C CA . ASP B 2 142 ? 503.044 569.549 394.958 1.00 81.20 152 ASP A CA 1
ATOM 2319 C C . ASP B 2 142 ? 503.077 568.428 395.991 1.00 81.20 152 ASP A C 1
ATOM 2320 O O . ASP B 2 142 ? 504.133 567.872 396.307 1.00 81.20 152 ASP A O 1
ATOM 2325 N N . ASP B 2 143 ? 501.895 568.103 396.510 1.00 84.31 153 ASP A N 1
ATOM 2326 C CA . ASP B 2 143 ? 501.761 567.058 397.515 1.00 84.31 153 ASP A CA 1
ATOM 2327 C C . ASP B 2 143 ? 502.148 565.700 396.945 1.00 84.31 153 ASP A C 1
ATOM 2328 O O . ASP B 2 143 ? 501.900 565.395 395.776 1.00 84.31 153 ASP A O 1
ATOM 2333 N N . GLN B 2 144 ? 502.769 564.880 397.789 1.00 83.49 154 GLN A N 1
ATOM 2334 C CA . GLN B 2 144 ? 503.181 563.535 397.410 1.00 83.49 154 GLN A CA 1
ATOM 2335 C C . GLN B 2 144 ? 502.192 562.468 397.847 1.00 83.49 154 GLN A C 1
ATOM 2336 O O . GLN B 2 144 ? 501.915 561.543 397.079 1.00 83.49 154 GLN A O 1
ATOM 2342 N N . GLU B 2 145 ? 501.649 562.577 399.062 1.00 87.18 155 GLU A N 1
ATOM 2343 C CA . GLU B 2 145 ? 500.660 561.604 399.510 1.00 87.18 155 GLU A CA 1
ATOM 2344 C C . GLU B 2 145 ? 499.419 561.650 398.629 1.00 87.18 155 GLU A C 1
ATOM 2345 O O . GLU B 2 145 ? 498.787 560.618 398.378 1.00 87.18 155 GLU A O 1
ATOM 2351 N N . GLU B 2 146 ? 499.054 562.841 398.150 1.00 86.56 156 GLU A N 1
ATOM 2352 C CA . GLU B 2 146 ? 497.905 562.955 397.259 1.00 86.56 156 GLU A CA 1
ATOM 2353 C C . GLU B 2 146 ? 498.171 562.291 395.912 1.00 86.56 156 GLU A C 1
ATOM 2354 O O . GLU B 2 146 ? 497.313 561.569 395.390 1.00 86.56 156 GLU A O 1
ATOM 2360 N N . MET B 2 147 ? 499.350 562.522 395.330 1.00 82.65 157 MET A N 1
ATOM 2361 C CA . MET B 2 147 ? 499.636 561.927 394.028 1.00 82.65 157 MET A CA 1
ATOM 2362 C C . MET B 2 147 ? 499.955 560.442 394.132 1.00 82.65 157 MET A C 1
ATOM 2363 O O . MET B 2 147 ? 499.572 559.667 393.249 1.00 82.65 157 MET A O 1
ATOM 2368 N N . GLU B 2 148 ? 500.656 560.024 395.192 1.00 85.05 158 GLU A N 1
ATOM 2369 C CA . GLU B 2 148 ? 501.099 558.634 395.263 1.00 85.05 158 GLU A CA 1
ATOM 2370 C C . GLU B 2 148 ? 499.912 557.683 395.276 1.00 85.05 158 GLU A C 1
ATOM 2371 O O . GLU B 2 148 ? 499.977 556.591 394.700 1.00 85.05 158 GLU A O 1
ATOM 2377 N N . GLU B 2 149 ? 498.818 558.083 395.923 1.00 88.34 159 GLU A N 1
ATOM 2378 C CA . GLU B 2 149 ? 497.637 557.231 395.992 1.00 88.34 159 GLU A CA 1
ATOM 2379 C C . GLU B 2 149 ? 496.981 557.094 394.626 1.00 88.34 159 GLU A C 1
ATOM 2380 O O . GLU B 2 149 ? 496.511 556.013 394.258 1.00 88.34 159 GLU A O 1
ATOM 2386 N N . GLU B 2 150 ? 496.934 558.187 393.865 1.00 87.40 160 GLU A N 1
ATOM 2387 C CA . GLU B 2 150 ? 496.406 558.129 392.509 1.00 87.40 160 GLU A CA 1
ATOM 2388 C C . GLU B 2 150 ? 497.258 557.235 391.618 1.00 87.40 160 GLU A C 1
ATOM 2389 O O . GLU B 2 150 ? 496.795 556.790 390.561 1.00 87.40 160 GLU A O 1
ATOM 2395 N N . ALA B 2 151 ? 498.508 556.980 392.015 1.00 87.38 161 ALA A N 1
ATOM 2396 C CA . ALA B 2 151 ? 499.392 556.155 391.200 1.00 87.38 161 ALA A CA 1
ATOM 2397 C C . ALA B 2 151 ? 498.920 554.706 391.150 1.00 87.38 161 ALA A C 1
ATOM 2398 O O . ALA B 2 151 ? 498.849 554.111 390.068 1.00 87.38 161 ALA A O 1
ATOM 2400 N N . GLU B 2 152 ? 498.589 554.116 392.304 1.00 92.77 162 GLU A N 1
ATOM 2401 C CA . GLU B 2 152 ? 498.071 552.748 392.287 1.00 92.77 162 GLU A CA 1
ATOM 2402 C C . GLU B 2 152 ? 496.741 552.680 391.553 1.00 92.77 162 GLU A C 1
ATOM 2403 O O . GLU B 2 152 ? 496.469 551.711 390.836 1.00 92.77 162 GLU A O 1
ATOM 2409 N N . MET B 2 153 ? 495.894 553.697 391.731 1.00 93.65 163 MET A N 1
ATOM 2410 C CA . MET B 2 153 ? 494.625 553.723 391.016 1.00 93.65 163 MET A CA 1
ATOM 2411 C C . MET B 2 153 ? 494.844 553.798 389.514 1.00 93.65 163 MET A C 1
ATOM 2412 O O . MET B 2 153 ? 494.030 553.278 388.743 1.00 93.65 163 MET A O 1
ATOM 2417 N N . GLU B 2 154 ? 495.940 554.428 389.084 1.00 90.91 164 GLU A N 1
ATOM 2418 C CA . GLU B 2 154 ? 496.309 554.404 387.674 1.00 90.91 164 GLU A CA 1
ATOM 2419 C C . GLU B 2 154 ? 496.627 552.993 387.202 1.00 90.91 164 GLU A C 1
ATOM 2420 O O . GLU B 2 154 ? 496.335 552.643 386.053 1.00 90.91 164 GLU A O 1
ATOM 2426 N N . ILE B 2 155 ? 497.233 552.174 388.066 1.00 94.45 165 ILE A N 1
ATOM 2427 C CA . ILE B 2 155 ? 497.592 550.813 387.678 1.00 94.45 165 ILE A CA 1
ATOM 2428 C C . ILE B 2 155 ?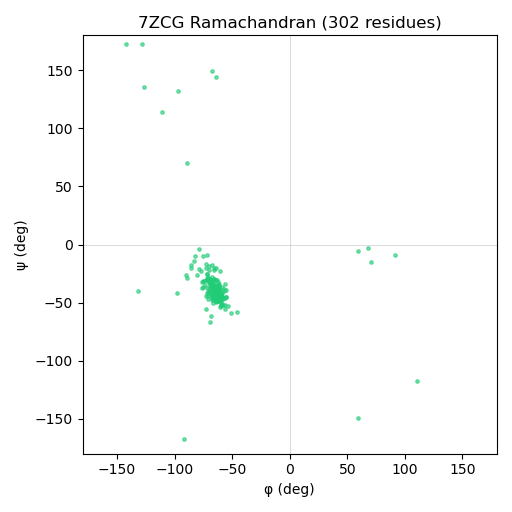 496.343 550.007 387.349 1.00 94.45 165 ILE A C 1
ATOM 2429 O O . ILE B 2 155 ? 496.310 549.252 386.370 1.00 94.45 165 ILE A O 1
ATOM 2434 N N . ASP B 2 156 ? 495.296 550.156 388.164 1.00 100.63 166 ASP A N 1
ATOM 2435 C CA . ASP B 2 156 ? 494.059 549.417 387.932 1.00 100.63 166 ASP A CA 1
ATOM 2436 C C . ASP B 2 156 ? 493.414 549.810 386.608 1.00 100.63 166 ASP A C 1
ATOM 2437 O O . ASP B 2 156 ? 492.923 548.948 385.871 1.00 100.63 166 ASP A O 1
ATOM 2442 N N . ARG B 2 157 ? 493.399 551.108 386.294 1.00 95.81 167 ARG A N 1
ATOM 2443 C CA . ARG B 2 157 ? 492.783 551.558 385.049 1.00 95.81 167 ARG A CA 1
ATOM 2444 C C . ARG B 2 157 ? 493.531 551.033 383.831 1.00 95.81 167 ARG A C 1
ATOM 2445 O O . ARG B 2 157 ? 492.910 550.588 382.859 1.00 95.81 167 ARG A O 1
ATOM 2453 N N . ILE B 2 158 ? 494.865 551.082 383.859 1.00 93.64 168 ILE A N 1
ATOM 2454 C CA . ILE B 2 158 ? 495.645 550.587 382.730 1.00 93.64 168 ILE A CA 1
ATOM 2455 C C . ILE B 2 158 ? 495.469 549.081 382.577 1.00 93.64 168 ILE A C 1
ATOM 2456 O O . ILE B 2 158 ? 495.268 548.576 381.466 1.00 93.64 168 ILE A O 1
ATOM 2461 N N . LEU B 2 159 ? 495.533 548.344 383.680 1.00 97.01 169 LEU A N 1
ATOM 2462 C CA . LEU B 2 159 ? 495.339 546.900 383.647 1.00 97.01 169 LEU A CA 1
ATOM 2463 C C . LEU B 2 159 ? 493.860 546.554 383.508 1.00 97.01 169 LEU A C 1
ATOM 2464 O O . LEU B 2 159 ? 493.323 546.515 382.402 1.00 97.01 169 LEU A O 1
#

Nearest PDB structures (foldseek):
  7zcg-assembly1_B  TM=1.007E+00  e=9.576E-19  Homo sapiens
  7zch-assembly1_B  TM=9.924E-01  e=2.807E-18  Homo sapiens
  6b87-assembly3_D  TM=8.389E-01  e=8.412E-01  synthetic construct
  8a1g-assembly2_B  TM=7.420E-01  e=1.487E+00  Homo sapiens
  6zw4-assembly1_E  TM=3.244E-01  e=2.693E-01  Nostoc punctiforme